Protein 7USB (pdb70)

Radius of gyration: 17.57 Å; Cα contacts (8 Å, |Δi|>4): 471; chains: 1; bounding box: 42×52×40 Å

Sequence (213 aa):
CSKFLNRTIGNHWNLIENFLLNYSIRLPPNSDVVLGDYFPTVQPWFNCIRNNSLYVTMENLKALYWDYATHRQRLHVVVKGKPYSITVTTTRNFDAAAIICICKGSPPTTTTGNLDCNWGSDCRLNHKFPICPSNSQNCGNMLYGLQWFTDEVVAYLHGAIYRISFENKWFGTVTLLWWFNPVYDVTYYRVNNKNGTTIVSNCTDQCASYVDN

Foldseek 3Di:
DEQPDWAWCPPVCVQQVLLVQLVCPPDDLADKDKDKDLGFHTGGKGDDDPPQQDWYKDFQFFKKKKFQPVVPAWKWKWFDWPQWIWIWIDGPQQLDWTWIWIFGADDDLTDDDGQDDDRHDPTQDIDIDHQAPNSDVVGRSHMWIWGDDQQWIWTQDPSDIDIGGDGIGTGRMMMIVMMMTTTNGMAMWIWGNNVVRIDIGHDDPPVCVVPPD

Organism: NCBI:txid11153

InterPro domains:
  IPR002551 Spike glycoprotein S1, coronavirus [PF01600] (250-668)
  IPR002552 Spike glycoprotein S2, coronavirus [PF01601] (832-1405)
  IPR042552 Spike glycoprotein, Alphacoronavirus [MF_04200] (1-1448)
  IPR043473 Spike glycoprotein S2 superfamily, coronavirus [SSF111474] (1062-1180)
  IPR043473 Spike glycoprotein S2 superfamily, coronavirus [SSF111474] (1266-1378)
  IPR043607 Coronavirus spike glycoprotein S1, C-terminal [PF19209] (683-739)
  IPR043614 Spike glycoprotein S2, coronavirus, C-terminal [PF19214] (1409-1448)
  IPR044873 Spike glycoprotein S2, coronavirus, heptad repeat 1 [PS51923] (1036-1155)
  IPR044874 Spike glycoprotein S2, coronavirus, heptad repeat 2 [PS51924] (1304-1401)

B-factor: mean 24.71, std 5.42, range [16.75, 41.66]

Secondary structure (DSSP, 8-state):
--S-SEE--GGGTHHHHHHHHHHGGGS-SS-EEEEEES---SS-EE------S---EE-S-SEEEEEE-------EEEEEEES-EEEEE--S-TT---EEEEEEE---SS-SS-S---SEEEEEEEEE--SSGGG----SSS-EEEEE-SSEEEEEETTEEEEEE---EEEEEEE--EEEEEE-S-EEEEEE-SSSS-EEEE--STTGGGT--

Structure (mmCIF, N/CA/C/O backbone):
data_7USB
#
_entry.id   7USB
#
_cell.length_a   1.00
_cell.length_b   1.00
_cell.length_c   1.00
_cell.angle_alpha   90.00
_cell.angle_beta   90.00
_cell.angle_gamma   90.00
#
_symmetry.space_group_name_H-M   'P 1'
#
loop_
_entity.id
_entity.type
_entity.pdbx_description
1 polymer 'Spike glycoprotein'
2 branched 2-acetamido-2-deoxy-beta-D-glucopyranose-(1-4)-2-acetamido-2-deoxy-beta-D-glucopyranose
3 non-polymer 2-acetamido-2-deoxy-beta-D-glucopyranose
#
loop_
_atom_site.group_PDB
_atom_site.id
_atom_site.type_symbol
_atom_site.label_atom_id
_atom_site.label_alt_id
_atom_site.label_comp_id
_atom_site.label_asym_id
_atom_site.label_entity_id
_atom_site.label_seq_id
_atom_site.pdbx_PDB_ins_code
_atom_site.Cartn_x
_atom_site.Cartn_y
_atom_site.Cartn_z
_atom_site.occupancy
_atom_site.B_iso_or_equiv
_atom_site.auth_seq_id
_atom_site.auth_comp_id
_atom_site.auth_asym_id
_atom_site.auth_atom_id
_atom_site.pdbx_PDB_model_num
ATOM 1 N N . CYS A 1 37 ? 289.400 184.931 209.067 1.00 31.40 21 CYS A N 1
ATOM 2 C CA . CYS A 1 37 ? 288.740 185.548 210.204 1.00 31.36 21 CYS A CA 1
ATOM 3 C C . CYS A 1 37 ? 287.592 186.460 209.756 1.00 30.81 21 CYS A C 1
ATOM 4 O O . CYS A 1 37 ? 287.391 186.677 208.562 1.00 30.34 21 CYS A O 1
ATOM 7 N N . SER A 1 38 ? 286.802 186.949 210.713 1.00 30.69 22 SER A N 1
ATOM 8 C CA . SER A 1 38 ? 285.692 187.840 210.374 1.00 30.32 22 SER A CA 1
ATOM 9 C C . SER A 1 38 ? 285.541 189.041 211.306 1.00 30.05 22 SER A C 1
ATOM 10 O O . SER A 1 38 ? 285.082 188.901 212.438 1.00 29.99 22 SER A O 1
ATOM 12 N N . LYS A 1 39 ? 285.895 190.225 210.811 1.00 29.84 23 LYS A N 1
ATOM 13 C CA . LYS A 1 39 ? 285.716 191.486 211.535 1.00 29.08 23 LYS A CA 1
ATOM 14 C C . LYS A 1 39 ? 286.237 191.495 212.979 1.00 29.03 23 LYS A C 1
ATOM 15 O O . LYS A 1 39 ? 285.562 191.973 213.890 1.00 28.91 23 LYS A O 1
ATOM 21 N N . PHE A 1 40 ? 287.440 190.987 213.175 1.00 29.66 24 PHE A N 1
ATOM 22 C CA . PHE A 1 40 ? 288.101 190.978 214.476 1.00 29.30 24 PHE A CA 1
ATOM 23 C C . PHE A 1 40 ? 288.730 192.330 214.815 1.00 30.21 24 PHE A C 1
ATOM 24 O O . PHE A 1 40 ? 289.174 193.059 213.922 1.00 28.32 24 PHE A O 1
ATOM 32 N N . LEU A 1 41 ? 288.711 192.659 2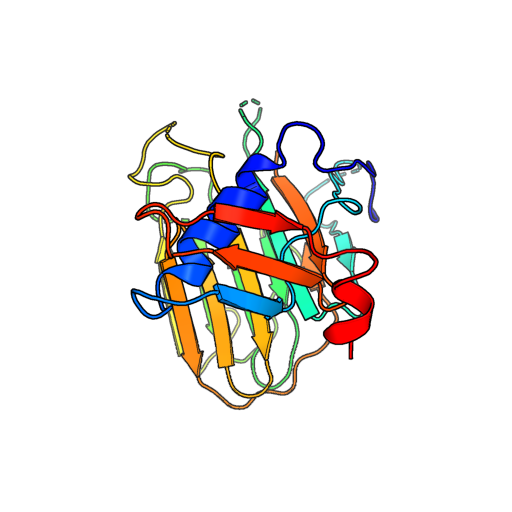16.111 1.00 28.88 25 LEU A N 1
ATOM 33 C CA . LEU A 1 41 ? 289.263 193.893 216.678 1.00 28.90 25 LEU A CA 1
ATOM 34 C C . LEU A 1 41 ? 288.466 195.112 216.243 1.00 27.80 25 LEU A C 1
ATOM 35 O O . LEU A 1 41 ? 288.825 195.783 215.281 1.00 27.19 25 LEU A O 1
ATOM 40 N N . ASN A 1 42 ? 287.360 195.351 216.963 1.00 27.35 26 ASN A N 1
ATOM 41 C CA . ASN A 1 42 ? 286.381 196.412 216.737 1.00 26.23 26 ASN A CA 1
ATOM 42 C C . ASN A 1 42 ? 286.713 197.633 217.606 1.00 26.27 26 ASN A C 1
ATOM 43 O O . ASN A 1 42 ? 286.593 197.581 218.832 1.00 26.18 26 ASN A O 1
ATOM 48 N N . ARG A 1 43 ? 287.178 198.726 216.970 1.00 25.64 27 ARG A N 1
ATOM 49 C CA . ARG A 1 43 ? 287.645 199.944 217.652 1.00 25.05 27 ARG A CA 1
ATOM 50 C C . ARG A 1 43 ? 287.116 201.182 216.936 1.00 24.38 27 ARG A C 1
ATOM 51 O O . ARG A 1 43 ? 286.805 201.125 215.752 1.00 24.14 27 ARG A O 1
ATOM 59 N N . THR A 1 44 ? 287.040 202.300 217.648 1.00 24.12 28 THR A N 1
ATOM 60 C CA . THR A 1 44 ? 286.694 203.584 217.049 1.00 23.43 28 THR A CA 1
ATOM 61 C C . THR A 1 44 ? 287.944 204.275 216.505 1.00 23.52 28 THR A C 1
ATOM 62 O O . THR A 1 44 ? 289.067 203.872 216.815 1.00 23.89 28 THR A O 1
ATOM 64 N N . ILE A 1 45 ? 287.758 205.339 215.724 1.00 22.94 29 ILE A N 1
ATOM 65 C CA . ILE A 1 45 ? 288.899 206.087 215.197 1.00 22.67 29 ILE A CA 1
ATOM 66 C C . ILE A 1 45 ? 289.663 206.793 216.321 1.00 22.64 29 ILE A C 1
ATOM 67 O O . ILE A 1 45 ? 290.884 206.934 216.265 1.00 22.91 29 ILE A O 1
ATOM 72 N N . GLY A 1 46 ? 288.940 207.230 217.342 1.00 22.65 30 GLY A N 1
ATOM 73 C CA . GLY A 1 46 ? 289.547 207.852 218.507 1.00 22.58 30 GLY A CA 1
ATOM 74 C C . GLY A 1 46 ? 290.349 209.107 218.183 1.00 22.32 30 GLY A C 1
ATOM 75 O O . GLY A 1 46 ? 289.875 210.030 217.520 1.00 22.36 30 GLY A O 1
ATOM 76 N N . ASN A 1 47 ? 291.599 209.112 218.630 1.00 22.39 31 ASN A N 1
ATOM 77 C CA . ASN A 1 47 ? 292.499 210.248 218.471 1.00 22.39 31 ASN A CA 1
ATOM 78 C C . ASN A 1 47 ? 293.019 210.390 217.049 1.00 22.64 31 ASN A C 1
ATOM 79 O O . ASN A 1 47 ? 293.745 211.333 216.740 1.00 22.58 31 ASN A O 1
ATOM 84 N N . HIS A 1 48 ? 292.627 209.475 216.171 1.00 22.57 32 HIS A N 1
ATOM 85 C CA . HIS A 1 48 ? 293.069 209.528 214.791 1.00 22.19 32 HIS A CA 1
ATOM 86 C C . HIS A 1 48 ? 292.017 210.187 213.909 1.00 22.33 32 HIS A C 1
ATOM 87 O O . HIS A 1 48 ? 292.131 210.191 212.686 1.00 22.11 32 HIS A O 1
ATOM 94 N N . TRP A 1 49 ? 291.005 210.796 214.531 1.00 21.85 33 TRP A N 1
ATOM 95 C CA . TRP A 1 49 ? 289.928 211.473 213.804 1.00 21.40 33 TRP A CA 1
ATOM 96 C C . TRP A 1 49 ? 290.440 212.482 212.782 1.00 22.16 33 TRP A C 1
ATOM 97 O O . TRP A 1 49 ? 289.769 212.759 211.789 1.00 19.96 33 TRP A O 1
ATOM 108 N N . ASN A 1 50 ? 291.635 213.014 212.997 1.00 21.25 34 ASN A N 1
ATOM 109 C CA . ASN A 1 50 ? 292.201 214.010 212.097 1.00 21.00 34 ASN A CA 1
ATOM 110 C C . ASN A 1 50 ? 292.339 213.464 210.675 1.00 21.28 34 ASN A C 1
ATOM 111 O O . ASN A 1 50 ? 292.436 214.231 209.722 1.00 21.15 34 ASN A O 1
ATOM 116 N N . LEU A 1 51 ? 292.369 212.140 210.529 1.00 21.48 35 LEU A N 1
ATOM 117 C CA . LEU A 1 51 ? 292.454 211.512 209.216 1.00 21.27 35 LEU A CA 1
ATOM 118 C C . LEU A 1 51 ? 291.171 211.769 208.436 1.00 21.11 35 LEU A C 1
ATOM 119 O O . LEU A 1 51 ? 291.189 211.929 207.212 1.00 21.19 35 LEU A O 1
ATOM 124 N N . ILE A 1 52 ? 290.052 211.794 209.155 1.00 20.93 36 ILE A N 1
ATOM 125 C CA . ILE A 1 52 ? 288.745 212.037 208.575 1.00 20.48 36 ILE A CA 1
ATOM 126 C C . ILE A 1 52 ? 288.641 213.511 208.242 1.00 20.31 36 ILE A C 1
ATOM 127 O O . ILE A 1 52 ? 288.089 213.887 207.206 1.00 20.13 36 ILE A O 1
ATOM 132 N N . GLU A 1 53 ? 289.156 214.350 209.137 1.00 20.58 37 GLU A N 1
ATOM 133 C CA . GLU A 1 53 ? 289.154 215.781 208.888 1.00 20.40 37 GLU A CA 1
ATOM 134 C C . GLU A 1 53 ? 289.931 216.087 207.615 1.00 20.33 37 GLU A C 1
ATOM 135 O O . GLU A 1 53 ? 289.440 216.805 206.747 1.00 19.92 37 GLU A O 1
ATOM 141 N N . ASN A 1 54 ? 291.117 215.493 207.469 1.00 20.28 38 ASN A N 1
ATOM 142 C CA . ASN A 1 54 ? 291.926 215.745 206.286 1.00 20.32 38 ASN A CA 1
ATOM 143 C C . ASN A 1 54 ? 291.201 215.290 205.030 1.00 20.31 38 ASN A C 1
ATOM 144 O O . ASN A 1 54 ? 291.254 215.965 204.000 1.00 20.24 38 ASN A O 1
ATOM 149 N N . PHE A 1 55 ? 290.476 214.178 205.121 1.00 20.01 39 PHE A N 1
ATOM 150 C CA . PHE A 1 55 ? 289.720 213.692 203.981 1.00 19.78 39 PHE A CA 1
ATOM 151 C C . PHE A 1 55 ? 288.737 214.764 203.526 1.00 19.91 39 PHE A C 1
ATOM 152 O O . PHE A 1 55 ? 288.666 215.088 202.338 1.00 19.81 39 PHE A O 1
ATOM 160 N N . LEU A 1 56 ? 287.999 215.333 204.484 1.00 19.37 40 LEU A N 1
ATOM 161 C CA . LEU A 1 56 ? 287.019 216.375 204.187 1.00 19.39 40 LEU A CA 1
ATOM 162 C C . LEU A 1 56 ? 287.688 217.644 203.653 1.00 19.61 40 LEU A C 1
ATOM 163 O O . LEU A 1 56 ? 287.155 218.301 202.753 1.00 19.34 40 LEU A O 1
ATOM 168 N N . LEU A 1 57 ? 288.867 217.979 204.171 1.00 19.68 41 LEU A N 1
ATOM 169 C CA . LEU A 1 57 ? 289.607 219.138 203.666 1.00 19.65 41 LEU A CA 1
ATOM 170 C C . LEU A 1 57 ? 289.940 219.019 202.178 1.00 19.89 41 LEU A C 1
ATOM 171 O O . LEU A 1 57 ? 289.846 220.017 201.460 1.00 19.78 41 LEU A O 1
ATOM 176 N N . ASN A 1 58 ? 290.303 217.809 201.700 1.00 19.83 42 ASN A N 1
ATOM 177 C CA . ASN A 1 58 ? 290.597 217.573 200.287 1.00 19.80 42 ASN A CA 1
ATOM 178 C C . ASN A 1 58 ? 289.307 217.509 199.457 1.00 19.51 42 ASN A C 1
ATOM 179 O O . ASN A 1 58 ? 289.222 218.107 198.378 1.00 19.74 42 ASN A O 1
ATOM 184 N N . TYR A 1 59 ? 288.275 216.829 199.981 1.00 19.41 43 TYR A N 1
ATOM 185 C CA . TYR A 1 59 ? 286.972 216.643 199.338 1.00 19.16 43 TYR A CA 1
ATOM 186 C C . TYR A 1 59 ? 286.296 217.982 199.010 1.00 19.16 43 TYR A C 1
ATOM 187 O O . TYR A 1 59 ? 285.733 218.167 197.931 1.00 19.05 43 TYR A O 1
ATOM 196 N N . SER A 1 60 ? 286.367 218.911 199.955 1.00 19.20 44 SER A N 1
ATOM 197 C CA . SER A 1 60 ? 285.733 220.222 199.865 1.00 18.86 44 SER A CA 1
ATOM 198 C C . SER A 1 60 ? 286.487 221.249 199.006 1.00 18.94 44 SER A C 1
ATOM 199 O O . SER A 1 60 ? 286.037 222.386 198.865 1.00 19.01 44 SER A O 1
ATOM 201 N N . ILE A 1 61 ? 287.631 220.882 198.427 1.00 19.18 45 ILE A N 1
ATOM 202 C CA . ILE A 1 61 ? 288.397 221.840 197.619 1.00 19.00 45 ILE A CA 1
ATOM 203 C C . ILE A 1 61 ? 287.580 222.406 196.463 1.00 18.99 45 ILE A C 1
ATOM 204 O O . ILE A 1 61 ? 287.776 223.552 196.064 1.00 19.11 45 ILE A O 1
ATOM 209 N N . ARG A 1 62 ? 286.679 221.602 195.918 1.00 19.01 46 ARG A N 1
ATOM 210 C CA . ARG A 1 62 ? 285.847 221.975 194.779 1.00 18.79 46 ARG A CA 1
ATOM 211 C C . ARG A 1 62 ? 284.819 223.085 195.067 1.00 18.72 46 ARG A C 1
ATOM 212 O O . ARG A 1 62 ? 284.200 223.603 194.137 1.00 18.71 46 ARG A O 1
ATOM 220 N N . LEU A 1 63 ? 284.588 223.410 196.336 1.00 18.73 47 LEU A N 1
ATOM 221 C CA . LEU A 1 63 ? 283.573 224.402 196.691 1.00 18.48 47 LEU A CA 1
ATOM 222 C C . LEU A 1 63 ? 283.965 225.839 196.304 1.00 18.47 47 LEU A C 1
ATOM 223 O O . LEU A 1 63 ? 285.150 226.152 196.225 1.00 18.62 47 LEU A O 1
ATOM 228 N N . PRO A 1 64 ? 282.978 226.728 196.073 1.00 18.46 48 PRO A N 1
ATOM 229 C CA . PRO A 1 64 ? 283.121 228.159 195.848 1.00 18.44 48 PRO A CA 1
ATOM 230 C C . PRO A 1 64 ? 283.849 228.839 197.014 1.00 18.52 48 PRO A C 1
ATOM 231 O O . PRO A 1 64 ? 283.789 228.352 198.145 1.00 18.66 48 PRO A O 1
ATOM 235 N N . PRO A 1 65 ? 284.507 229.983 196.758 1.00 18.43 49 PRO A N 1
ATOM 236 C CA . PRO A 1 65 ? 285.273 230.788 197.697 1.00 18.66 49 PRO A CA 1
ATOM 237 C C . PRO A 1 65 ? 284.430 231.409 198.803 1.00 18.88 49 PRO A C 1
ATOM 238 O O . PRO A 1 65 ? 284.957 231.796 199.842 1.00 18.81 49 PRO A O 1
ATOM 242 N N . ASN A 1 66 ? 283.128 231.513 198.580 1.00 18.80 50 ASN A N 1
ATOM 243 C CA . ASN A 1 66 ? 282.250 232.113 199.567 1.00 18.62 50 ASN A CA 1
ATOM 244 C C . ASN A 1 66 ? 281.009 231.266 199.765 1.00 18.79 50 ASN A C 1
ATOM 245 O O . ASN A 1 66 ? 279.953 231.560 199.204 1.00 18.75 50 ASN A O 1
ATOM 250 N N . SER A 1 67 ? 281.135 230.202 200.547 1.00 18.71 51 SER A N 1
ATOM 251 C CA . SER A 1 67 ? 280.009 229.308 200.754 1.00 18.56 51 SER A CA 1
ATOM 252 C C . SER A 1 67 ? 280.033 228.623 202.110 1.00 18.49 51 SER A C 1
ATOM 253 O O . SER A 1 67 ? 281.097 228.397 202.695 1.00 18.70 51 SER A O 1
ATOM 255 N N . ASP A 1 68 ? 278.837 228.259 202.564 1.00 18.42 52 ASP A N 1
ATOM 256 C CA . ASP A 1 68 ? 278.597 227.478 203.769 1.00 17.93 52 ASP A CA 1
ATOM 257 C C . ASP A 1 68 ? 277.652 226.358 203.400 1.00 18.03 52 ASP A C 1
ATOM 258 O O . ASP A 1 68 ? 276.480 226.597 203.104 1.00 17.90 52 ASP A O 1
ATOM 260 N N . VAL A 1 69 ? 278.171 225.148 203.351 1.00 17.81 53 VAL A N 1
ATOM 261 C CA . VAL A 1 69 ? 277.388 224.035 202.840 1.00 17.40 53 VAL A CA 1
ATOM 262 C C . VAL A 1 69 ? 277.403 222.834 203.756 1.00 17.52 53 VAL A C 1
ATOM 263 O O . VAL A 1 69 ? 278.294 222.685 204.589 1.00 17.65 53 VAL A O 1
ATOM 267 N N . VAL A 1 70 ? 276.453 221.937 203.558 1.00 17.14 54 VAL A N 1
ATOM 268 C CA . VAL A 1 70 ? 276.505 220.663 204.245 1.00 16.85 54 VAL A CA 1
ATOM 269 C C . VAL A 1 70 ? 276.687 219.576 203.209 1.00 16.94 54 VAL A C 1
ATOM 270 O O . VAL A 1 70 ? 275.892 219.454 202.277 1.00 16.85 54 VAL A O 1
ATOM 274 N N . LEU A 1 71 ? 277.758 218.818 203.352 1.00 16.89 55 LEU A N 1
ATOM 275 C CA . LEU A 1 71 ? 278.093 217.796 202.386 1.00 16.75 55 LEU A CA 1
ATOM 276 C C . LEU A 1 71 ? 277.663 216.441 202.898 1.00 16.94 55 LEU A C 1
ATOM 277 O O . LEU A 1 71 ? 277.920 216.096 204.050 1.00 17.15 55 LEU A O 1
ATOM 282 N N . GLY A 1 72 ? 277.020 215.664 202.038 1.00 16.83 56 GLY A N 1
ATOM 283 C CA . GLY A 1 72 ? 276.572 214.333 202.411 1.00 16.99 56 GLY A CA 1
ATOM 284 C C . GLY A 1 72 ? 277.059 213.309 201.406 1.00 17.14 56 GLY A C 1
ATOM 285 O O . GLY A 1 72 ? 276.803 213.433 200.208 1.00 17.17 56 GLY A O 1
ATOM 286 N N . ASP A 1 73 ? 277.783 212.319 201.903 1.00 17.48 57 ASP A N 1
ATOM 287 C CA . ASP A 1 73 ? 278.344 211.254 201.075 1.00 17.25 57 ASP A CA 1
ATOM 288 C C . ASP A 1 73 ? 278.652 210.039 201.927 1.00 18.35 57 ASP A C 1
ATOM 289 O O . ASP A 1 73 ? 278.499 210.071 203.153 1.00 17.08 57 ASP A O 1
ATOM 294 N N . TYR A 1 74 ? 279.148 208.988 201.295 1.00 17.66 58 TYR A N 1
ATOM 295 C CA . TYR A 1 74 ? 279.576 207.800 202.016 1.00 18.04 58 TYR A CA 1
ATOM 296 C C . TYR A 1 74 ? 280.992 208.024 202.533 1.00 18.39 58 TYR A C 1
ATOM 297 O O . TYR A 1 74 ? 281.941 207.361 202.127 1.00 18.84 58 TYR A O 1
ATOM 306 N N . PHE A 1 75 ? 281.101 208.975 203.448 1.00 18.13 59 PHE A N 1
ATOM 307 C CA . PHE A 1 75 ? 282.351 209.415 204.036 1.00 18.35 59 PHE A CA 1
ATOM 308 C C . PHE A 1 75 ? 282.833 208.382 205.028 1.00 18.78 59 PHE A C 1
ATOM 309 O O . PHE A 1 75 ? 282.008 207.698 205.633 1.00 19.08 59 PHE A O 1
ATOM 317 N N . PRO A 1 76 ? 284.141 208.285 205.275 1.00 19.09 60 PRO A N 1
ATOM 318 C CA . PRO A 1 76 ? 284.710 207.417 206.269 1.00 19.42 60 PRO A CA 1
ATOM 319 C C . PRO A 1 76 ? 284.104 207.835 207.586 1.00 19.86 60 PRO A C 1
ATOM 320 O O . PRO A 1 76 ? 283.881 209.024 207.813 1.00 19.93 60 PRO A O 1
ATOM 324 N N . THR A 1 77 ? 283.795 206.868 208.428 1.00 20.27 61 THR A N 1
ATOM 325 C CA . THR A 1 77 ? 283.132 207.165 209.685 1.00 20.49 61 THR A CA 1
ATOM 326 C C . THR A 1 77 ? 284.029 206.878 210.873 1.00 21.28 61 THR A C 1
ATOM 327 O O . THR A 1 77 ? 285.218 206.601 210.711 1.00 21.46 61 THR A O 1
ATOM 329 N N . VAL A 1 78 ? 283.473 207.002 212.068 1.00 21.63 62 VAL A N 1
ATOM 330 C CA . VAL A 1 78 ? 284.283 206.920 213.266 1.00 21.86 62 VAL A CA 1
ATOM 331 C C . VAL A 1 78 ? 284.111 205.666 214.115 1.00 22.49 62 VAL A C 1
ATOM 332 O O . VAL A 1 78 ? 284.967 205.385 214.952 1.00 22.85 62 VAL A O 1
ATOM 336 N N . GLN A 1 79 ? 283.020 204.920 213.946 1.00 22.49 63 GLN A N 1
ATOM 337 C CA . GLN A 1 79 ? 282.840 203.756 214.818 1.00 23.19 63 GLN A CA 1
ATOM 338 C C . GLN A 1 79 ? 283.460 202.422 214.352 1.00 23.62 63 GLN A C 1
ATOM 339 O O . GLN A 1 79 ? 284.321 201.905 215.052 1.00 23.79 63 GLN A O 1
ATOM 345 N N . PRO A 1 80 ? 283.063 201.833 213.208 1.00 23.29 64 PRO A N 1
ATOM 346 C CA . PRO A 1 80 ? 283.397 200.482 212.780 1.00 23.51 64 PRO A CA 1
ATOM 347 C C . PRO A 1 80 ? 284.791 200.323 212.174 1.00 23.59 64 PRO A C 1
ATOM 348 O O . PRO A 1 80 ? 284.905 200.021 210.991 1.00 23.43 64 PRO A O 1
ATOM 352 N N . TRP A 1 81 ? 285.845 200.547 212.950 1.00 23.87 65 TRP A N 1
ATOM 353 C CA . TRP A 1 81 ? 287.186 200.297 212.422 1.00 23.46 65 TRP A CA 1
ATOM 354 C C . TRP A 1 81 ? 287.644 198.902 212.834 1.00 27.33 65 TRP A C 1
ATOM 355 O O . TRP A 1 81 ? 287.453 198.491 213.978 1.00 24.48 65 TRP A O 1
ATOM 366 N N . PHE A 1 82 ? 288.226 198.165 211.894 1.00 24.81 66 PHE A N 1
ATOM 367 C CA . PHE A 1 82 ? 288.630 196.794 212.172 1.00 25.68 66 PHE A CA 1
ATOM 368 C C . PHE A 1 82 ? 290.075 196.474 211.850 1.00 26.56 66 PHE A C 1
ATOM 369 O O . PHE A 1 82 ? 290.663 197.018 210.913 1.00 26.02 66 PHE A O 1
ATOM 377 N N . ASN A 1 83 ? 290.621 195.523 212.598 1.00 27.13 67 ASN A N 1
ATOM 378 C CA . ASN A 1 83 ? 291.956 194.996 212.332 1.00 27.83 67 ASN A CA 1
ATOM 379 C C . ASN A 1 83 ? 291.945 193.473 212.483 1.00 29.32 67 ASN A C 1
ATOM 380 O O . ASN A 1 83 ? 292.279 192.948 213.544 1.00 29.87 67 ASN A O 1
ATOM 385 N N . CYS A 1 84 ? 291.537 192.764 211.418 1.00 29.56 68 CYS A N 1
ATOM 386 C CA . CYS A 1 84 ? 291.294 191.325 211.478 1.00 30.36 68 CYS A CA 1
ATOM 387 C C . CYS A 1 84 ? 292.599 190.590 211.154 1.00 30.92 68 CYS A C 1
ATOM 388 O O . CYS A 1 84 ? 293.004 190.479 209.993 1.00 31.01 68 CYS A O 1
ATOM 391 N N . ILE A 1 85 ? 293.276 190.135 212.209 1.00 31.15 69 ILE A N 1
ATOM 392 C CA . ILE A 1 85 ? 294.606 189.547 212.113 1.00 31.72 69 ILE A CA 1
ATOM 393 C C . ILE A 1 85 ? 294.678 188.159 212.751 1.00 32.38 69 ILE A C 1
ATOM 394 O O . ILE A 1 85 ? 295.755 187.679 213.103 1.00 32.91 69 ILE A O 1
ATOM 396 N N . ARG A 1 86 ? 293.536 187.508 212.905 1.00 32.57 70 ARG A N 1
ATOM 397 C CA . ARG A 1 86 ? 293.535 186.157 213.459 1.00 33.39 70 ARG A CA 1
ATOM 398 C C . ARG A 1 86 ? 294.013 185.152 212.405 1.00 33.90 70 ARG A C 1
ATOM 399 O O . ARG A 1 86 ? 293.810 185.363 211.207 1.00 33.79 70 ARG A O 1
ATOM 401 N N . ASN A 1 89 ? 299.787 180.901 206.563 1.00 36.46 73 ASN A N 1
ATOM 402 C CA . ASN A 1 89 ? 298.765 180.398 205.655 1.00 36.27 73 ASN A CA 1
ATOM 403 C C . ASN A 1 89 ? 298.207 181.581 204.838 1.00 36.13 73 ASN A C 1
ATOM 404 O O . ASN A 1 89 ? 297.738 182.569 205.412 1.00 35.86 73 ASN A O 1
ATOM 406 N N . ASN A 1 90 ? 298.289 181.486 203.494 1.00 35.69 74 ASN A N 1
ATOM 407 C CA . ASN A 1 90 ? 297.842 182.536 202.565 1.00 35.56 74 ASN A CA 1
ATOM 408 C C . ASN A 1 90 ? 296.614 182.111 201.768 1.00 35.11 74 ASN A C 1
ATOM 409 O O . ASN A 1 90 ? 296.358 182.643 200.690 1.00 34.95 74 ASN A O 1
ATOM 411 N N . SER A 1 91 ? 295.855 181.154 202.301 1.00 35.24 75 SER A N 1
ATOM 412 C CA . SER A 1 91 ? 294.635 180.678 201.646 1.00 35.02 75 SER A CA 1
ATOM 413 C C . SER A 1 91 ? 293.370 181.162 202.358 1.00 34.69 75 SER A C 1
ATOM 414 O O . SER A 1 91 ? 292.259 180.746 202.029 1.00 34.49 75 SER A O 1
ATOM 416 N N . LEU A 1 92 ? 293.545 182.026 203.351 1.00 34.45 76 LEU A N 1
ATOM 417 C CA . LEU A 1 92 ? 292.430 182.557 204.126 1.00 33.62 76 LEU A CA 1
ATOM 418 C C . LEU A 1 92 ? 292.192 184.017 203.786 1.00 32.96 76 LEU A C 1
ATOM 419 O O . LEU A 1 92 ? 293.119 184.731 203.408 1.00 33.27 76 LEU A O 1
ATOM 424 N N . TYR A 1 93 ? 290.949 184.460 203.937 1.00 32.14 77 TYR A N 1
ATOM 425 C CA . TYR A 1 93 ? 290.589 185.847 203.672 1.00 30.88 77 TYR A CA 1
ATOM 426 C C . TYR A 1 93 ? 289.357 186.285 204.450 1.00 30.29 77 TYR A C 1
ATOM 427 O O . TYR A 1 93 ? 288.581 185.456 204.927 1.00 30.28 77 TYR A O 1
ATOM 436 N N . VAL A 1 94 ? 289.186 187.599 204.558 1.00 29.22 78 VAL A N 1
ATOM 437 C CA . VAL A 1 94 ? 288.058 188.207 205.258 1.00 28.48 78 VAL A CA 1
ATOM 438 C C . VAL A 1 94 ? 287.003 188.679 204.274 1.00 28.07 78 VAL A C 1
ATOM 439 O O . VAL A 1 94 ? 287.333 189.253 203.239 1.00 27.35 78 VAL A O 1
ATOM 443 N N . THR A 1 95 ? 285.733 188.447 204.578 1.00 27.25 79 THR A N 1
ATOM 444 C CA . THR A 1 95 ? 284.684 188.929 203.691 1.00 25.99 79 THR A CA 1
ATOM 445 C C . THR A 1 95 ? 283.736 189.893 204.388 1.00 25.75 79 THR A C 1
ATOM 446 O O . THR A 1 95 ? 283.516 189.821 205.600 1.00 25.86 79 THR A O 1
ATOM 450 N N . MET A 1 96 ? 283.149 190.774 203.590 1.00 25.03 80 MET A N 1
ATOM 451 C CA . MET A 1 96 ? 282.174 191.759 204.031 1.00 24.17 80 MET A CA 1
ATOM 452 C C . MET A 1 96 ? 281.025 191.798 203.034 1.00 23.65 80 MET A C 1
ATOM 453 O O . MET A 1 96 ? 281.198 191.425 201.873 1.00 23.69 80 MET A O 1
ATOM 458 N N . GLU A 1 97 ? 279.851 192.233 203.474 1.00 23.32 81 GLU A N 1
ATOM 459 C CA . GLU A 1 97 ? 278.690 192.241 202.594 1.00 22.74 81 GLU A CA 1
ATOM 460 C C . GLU A 1 97 ? 277.827 193.487 202.768 1.00 22.21 81 GLU A C 1
ATOM 461 O O . GLU A 1 97 ? 277.778 194.078 203.846 1.00 22.08 81 GLU A O 1
ATOM 463 N N . ASN A 1 98 ? 277.142 193.862 201.689 1.00 22.26 82 ASN A N 1
ATOM 464 C CA . ASN A 1 98 ? 276.209 194.986 201.632 1.00 21.81 82 ASN A CA 1
ATOM 465 C C . ASN A 1 98 ? 276.791 196.354 201.982 1.00 21.60 82 ASN A C 1
ATOM 466 O O . ASN A 1 98 ? 276.131 197.148 202.648 1.00 21.26 82 ASN A O 1
ATOM 471 N N . LEU A 1 99 ? 277.989 196.662 201.488 1.00 21.44 83 LEU A N 1
ATOM 472 C CA . LEU A 1 99 ? 278.574 197.984 201.727 1.00 20.71 83 LEU A CA 1
ATOM 473 C C . LEU A 1 99 ? 278.725 198.765 200.420 1.00 20.41 83 LEU A C 1
ATOM 474 O O . LEU A 1 99 ? 278.744 198.179 199.333 1.00 20.70 83 LEU A O 1
ATOM 479 N N . LYS A 1 100 ? 278.754 200.098 200.533 1.00 20.03 84 LYS A N 1
ATOM 480 C CA . LYS A 1 100 ? 278.781 200.980 199.363 1.00 19.91 84 LYS A CA 1
ATOM 481 C C . LYS A 1 100 ? 280.113 201.690 199.149 1.00 20.08 84 LYS A C 1
ATOM 482 O O . LYS A 1 100 ? 280.419 202.135 198.037 1.00 20.21 84 LYS A O 1
ATOM 488 N N . ALA A 1 101 ? 280.896 201.795 200.208 1.00 19.87 85 ALA A N 1
ATOM 489 C CA . ALA A 1 101 ? 282.210 202.404 200.116 1.00 19.64 85 ALA A CA 1
ATOM 490 C C . ALA A 1 101 ? 283.128 201.747 201.125 1.00 19.94 85 ALA A C 1
ATOM 491 O O . ALA A 1 101 ? 282.670 201.223 202.142 1.00 20.11 85 ALA A O 1
ATOM 493 N N . LEU A 1 102 ? 284.419 201.756 200.834 1.00 20.21 86 LEU A N 1
ATOM 494 C CA . LEU A 1 102 ? 285.387 201.151 201.731 1.00 20.43 86 LEU A CA 1
ATOM 495 C C . LEU A 1 102 ? 286.601 202.036 201.919 1.00 21.01 86 LEU A C 1
ATOM 496 O O . LEU A 1 102 ? 287.251 202.429 200.948 1.00 20.87 86 LEU A O 1
ATOM 501 N N . TYR A 1 103 ? 286.941 202.310 203.167 1.00 21.04 87 TYR A N 1
ATOM 502 C CA . TYR A 1 103 ? 288.121 203.107 203.465 1.00 21.56 87 TYR A CA 1
ATOM 503 C C . TYR A 1 103 ? 289.094 202.339 204.328 1.00 22.09 87 TYR A C 1
ATOM 504 O O . TYR A 1 103 ? 288.701 201.453 205.087 1.00 22.49 87 TYR A O 1
ATOM 513 N N . TRP A 1 104 ? 290.368 202.677 204.215 1.00 22.87 88 TRP A N 1
ATOM 514 C CA . TRP A 1 104 ? 291.376 202.039 205.037 1.00 23.39 88 TRP A CA 1
ATOM 515 C C . TRP A 1 104 ? 292.549 202.944 205.366 1.00 24.02 88 TRP A C 1
ATOM 516 O O . TRP A 1 104 ? 292.757 203.991 204.748 1.00 24.10 88 TRP A O 1
ATOM 527 N N . ASP A 1 105 ? 293.312 202.523 206.366 1.00 24.85 89 ASP A N 1
ATOM 528 C CA . ASP A 1 105 ? 294.457 203.267 206.858 1.00 25.38 89 ASP A CA 1
ATOM 529 C C . ASP A 1 105 ? 295.655 202.373 207.124 1.00 26.78 89 ASP A C 1
ATOM 530 O O . ASP A 1 105 ? 295.533 201.158 207.290 1.00 26.46 89 ASP A O 1
ATOM 535 N N . TYR A 1 106 ? 296.820 202.994 207.149 1.00 27.53 90 TYR A N 1
ATOM 536 C CA . TYR A 1 106 ? 298.083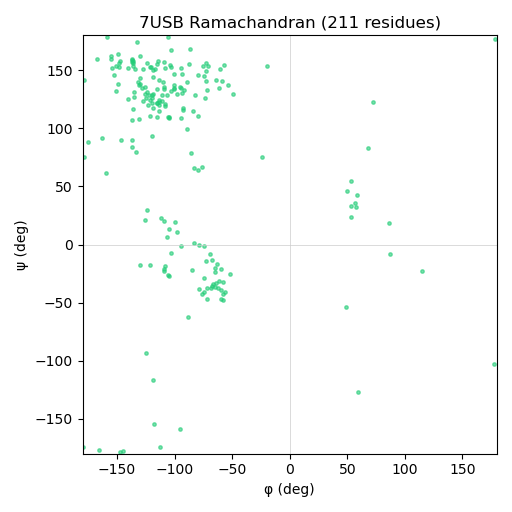 202.320 207.382 1.00 28.32 90 TYR A CA 1
ATOM 537 C C . TYR A 1 106 ? 298.636 202.664 208.757 1.00 28.63 90 TYR A C 1
ATOM 538 O O . TYR A 1 106 ? 298.896 203.828 209.057 1.00 28.97 90 TYR A O 1
ATOM 547 N N . ALA A 1 107 ? 298.803 201.654 209.602 1.00 28.96 91 ALA A N 1
ATOM 548 C CA . ALA A 1 107 ? 299.253 201.886 210.966 1.00 29.33 91 ALA A CA 1
ATOM 549 C C . ALA A 1 107 ? 300.663 202.474 211.001 1.00 29.94 91 ALA A C 1
ATOM 550 O O . ALA A 1 107 ? 301.538 202.042 210.245 1.00 30.40 91 ALA A O 1
ATOM 552 N N . THR A 1 108 ? 300.890 203.408 211.940 1.00 30.25 92 THR A N 1
ATOM 553 C CA . THR A 1 108 ? 302.179 204.054 212.181 1.00 30.35 92 THR A CA 1
ATOM 554 C C . THR A 1 108 ? 302.163 204.716 213.561 1.00 30.32 92 THR A C 1
ATOM 555 O O . THR A 1 108 ? 301.128 204.749 214.231 1.00 30.30 92 THR A O 1
ATOM 557 N N . HIS A 1 115 ? 305.803 194.045 211.732 1.00 41.63 99 HIS A N 1
ATOM 558 C CA . HIS A 1 115 ? 306.247 193.648 210.403 1.00 40.90 99 HIS A CA 1
ATOM 559 C C . HIS A 1 115 ? 305.212 194.064 209.346 1.00 40.09 99 HIS A C 1
ATOM 560 O O . HIS A 1 115 ? 304.020 193.771 209.484 1.00 39.31 99 HIS A O 1
ATOM 562 N N . ARG A 1 116 ? 305.689 194.744 208.293 1.00 39.23 100 ARG A N 1
ATOM 563 C CA . ARG A 1 116 ? 304.888 195.240 207.169 1.00 38.25 100 ARG A CA 1
ATOM 564 C C . ARG A 1 116 ? 304.866 194.218 206.035 1.00 38.22 100 ARG A C 1
ATOM 565 O O . ARG A 1 116 ? 305.921 193.882 205.490 1.00 38.22 100 ARG A O 1
ATOM 567 N N . GLN A 1 117 ? 303.680 193.699 205.700 1.00 37.82 101 GLN A N 1
ATOM 568 C CA . GLN A 1 117 ? 303.590 192.656 204.682 1.00 37.34 101 GLN A CA 1
ATOM 569 C C . GLN A 1 117 ? 302.739 193.111 203.480 1.00 36.65 101 GLN A C 1
ATOM 570 O O . GLN A 1 117 ? 303.119 194.061 202.797 1.00 36.21 101 GLN A O 1
ATOM 576 N N . ARG A 1 118 ? 301.600 192.457 203.208 1.00 35.83 102 ARG A N 1
ATOM 577 C CA . ARG A 1 118 ? 300.799 192.813 202.030 1.00 34.85 102 ARG A CA 1
ATOM 578 C C . ARG A 1 118 ? 299.296 192.891 202.292 1.00 33.37 102 ARG A C 1
ATOM 579 O O . ARG A 1 118 ? 298.764 192.200 203.161 1.00 33.51 102 ARG A O 1
ATOM 581 N N . LEU A 1 119 ? 298.621 193.703 201.480 1.00 32.30 103 LEU A N 1
ATOM 582 C CA . LEU A 1 119 ? 297.170 193.840 201.456 1.00 31.15 103 LEU A CA 1
ATOM 583 C C . LEU A 1 119 ? 296.573 193.456 200.093 1.00 30.58 103 LEU A C 1
ATOM 584 O O . LEU A 1 119 ? 297.165 193.718 199.043 1.00 30.79 103 LEU A O 1
ATOM 589 N N . HIS A 1 120 ? 295.391 192.836 200.120 1.00 29.66 104 HIS A N 1
ATOM 590 C CA . HIS A 1 120 ? 294.643 192.477 198.912 1.00 29.19 104 HIS A CA 1
ATOM 591 C C . HIS A 1 120 ? 293.156 192.813 199.062 1.00 28.33 104 HIS A C 1
ATOM 592 O O . HIS A 1 120 ? 292.486 192.267 199.938 1.00 28.26 104 HIS A O 1
ATOM 599 N N . VAL A 1 121 ? 292.652 193.727 198.226 1.00 27.71 105 VAL A N 1
ATOM 600 C CA . VAL A 1 121 ? 291.255 194.178 198.300 1.00 26.56 105 VAL A CA 1
ATOM 601 C C . VAL A 1 121 ? 290.484 193.946 197.002 1.00 26.42 105 VAL A C 1
ATOM 602 O O . VAL A 1 121 ? 290.873 194.438 195.944 1.00 26.60 105 VAL A O 1
ATOM 606 N N . VAL A 1 122 ? 289.364 193.236 197.085 1.00 25.63 106 VAL A N 1
ATOM 607 C CA . VAL A 1 122 ? 288.529 192.996 195.911 1.00 24.99 106 VAL A CA 1
ATOM 608 C C . VAL A 1 122 ? 287.080 193.441 196.089 1.00 24.93 106 VAL A C 1
ATOM 609 O O . VAL A 1 122 ? 286.384 192.992 197.001 1.00 24.87 106 VAL A O 1
ATOM 613 N N . VAL A 1 123 ? 286.604 194.275 195.173 1.00 24.16 107 VAL A N 1
ATOM 614 C CA . VAL A 1 123 ? 285.207 194.695 195.169 1.00 23.47 107 VAL A CA 1
ATOM 615 C C . VAL A 1 123 ? 284.528 194.014 193.994 1.00 23.55 107 VAL A C 1
ATOM 616 O O . VAL A 1 123 ? 284.951 194.181 192.848 1.00 23.71 107 VAL A O 1
ATOM 620 N N . LYS A 1 124 ? 283.501 193.223 194.268 1.00 23.27 108 LYS A N 1
ATOM 621 C CA . LYS A 1 124 ? 282.868 192.445 193.210 1.00 22.99 108 LYS A CA 1
ATOM 622 C C . LYS A 1 124 ? 281.769 193.205 192.483 1.00 23.02 108 LYS A C 1
ATOM 623 O O . LYS A 1 124 ? 281.169 194.134 193.028 1.00 22.93 108 LYS A O 1
ATOM 629 N N . GLY A 1 125 ? 281.507 192.795 191.248 1.00 22.92 109 GLY A N 1
ATOM 630 C CA . GLY A 1 125 ? 280.469 193.395 190.418 1.00 22.97 109 GLY A CA 1
ATOM 631 C C . GLY A 1 125 ? 280.402 192.699 189.066 1.00 23.20 109 GLY A C 1
ATOM 632 O O . GLY A 1 125 ? 281.067 191.685 188.846 1.00 23.40 109 GLY A O 1
ATOM 633 N N . LYS A 1 126 ? 279.575 193.226 188.172 1.00 22.93 110 LYS A N 1
ATOM 634 C CA . LYS A 1 126 ? 279.418 192.646 186.849 1.00 23.21 110 LYS A CA 1
ATOM 635 C C . LYS A 1 126 ? 279.043 193.708 185.806 1.00 23.29 110 LYS A C 1
ATOM 636 O O . LYS A 1 126 ? 278.122 194.498 186.021 1.00 23.29 110 LYS A O 1
ATOM 642 N N . PRO A 1 127 ? 279.727 193.725 184.656 1.00 23.37 111 PRO A N 1
ATOM 643 C CA . PRO A 1 127 ? 280.870 192.932 184.219 1.00 23.65 111 PRO A CA 1
ATOM 644 C C . PRO A 1 127 ? 282.223 193.268 184.866 1.00 23.73 111 PRO A C 1
ATOM 645 O O . PRO A 1 127 ? 283.158 192.484 184.735 1.00 24.42 111 PRO A O 1
ATOM 649 N N . TYR A 1 128 ? 282.342 194.414 185.539 1.00 23.67 112 TYR A N 1
ATOM 650 C CA . TYR A 1 128 ? 283.639 194.828 186.082 1.00 23.81 112 TYR A CA 1
ATOM 651 C C . 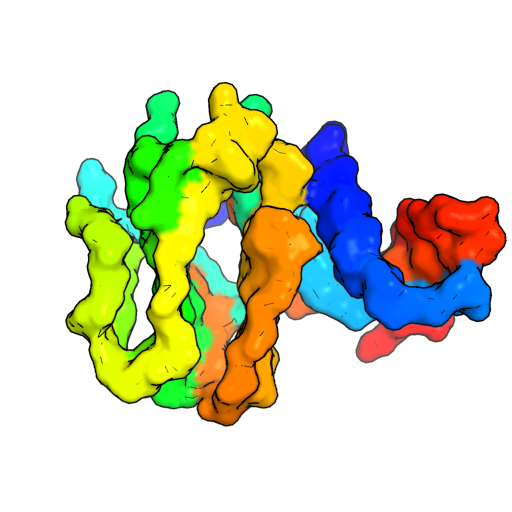TYR A 1 128 ? 283.808 194.563 187.570 1.00 23.61 112 TYR A C 1
ATOM 652 O O . TYR A 1 128 ? 282.881 194.743 188.365 1.00 23.55 112 TYR A O 1
ATOM 661 N N . SER A 1 129 ? 285.048 194.251 187.945 1.00 24.03 113 SER A N 1
ATOM 662 C CA . SER A 1 129 ? 285.468 194.143 189.343 1.00 23.82 113 SER A CA 1
ATOM 663 C C . SER A 1 129 ? 286.659 195.070 189.611 1.00 24.27 113 SER A C 1
ATOM 664 O O . SER A 1 129 ? 287.398 195.421 188.687 1.00 24.84 113 SER A O 1
ATOM 666 N N . ILE A 1 130 ? 286.852 195.461 190.876 1.00 23.95 114 ILE A N 1
ATOM 667 C CA . ILE A 1 130 ? 287.980 196.326 191.249 1.00 24.13 114 ILE A CA 1
ATOM 668 C C . ILE A 1 130 ? 288.953 195.569 192.142 1.00 24.97 114 ILE A C 1
ATOM 669 O O . ILE A 1 130 ? 288.565 195.071 193.198 1.00 25.12 114 ILE A O 1
ATOM 674 N N . THR A 1 131 ? 290.220 195.506 191.757 1.00 25.41 115 THR A N 1
ATOM 675 C CA . THR A 1 131 ? 291.213 194.842 192.602 1.00 25.87 115 THR A CA 1
ATOM 676 C C . THR A 1 131 ? 292.388 195.750 192.943 1.00 26.87 115 THR A C 1
ATOM 677 O O . THR A 1 131 ? 292.991 196.364 192.061 1.00 27.12 115 THR A O 1
ATOM 681 N N . VAL A 1 132 ? 292.727 195.809 194.231 1.00 26.96 116 VAL A N 1
ATOM 682 C CA . VAL A 1 132 ? 293.884 196.567 194.694 1.00 27.71 116 VAL A CA 1
ATOM 683 C C . VAL A 1 132 ? 294.877 195.635 195.385 1.00 28.49 116 VAL A C 1
ATOM 684 O O . VAL A 1 132 ? 294.543 194.971 196.368 1.00 28.69 116 VAL A O 1
ATOM 688 N N . THR A 1 133 ? 296.100 195.595 194.874 1.00 29.32 117 THR A N 1
ATOM 689 C CA . THR A 1 133 ? 297.137 194.736 195.439 1.00 30.18 117 THR A CA 1
ATOM 690 C C . THR A 1 133 ? 298.343 195.559 195.856 1.00 30.93 117 THR A C 1
ATOM 691 O O . THR A 1 133 ? 298.870 196.340 195.061 1.00 31.18 117 THR A O 1
ATOM 693 N N . THR A 1 134 ? 298.805 195.381 197.092 1.00 31.68 118 THR A N 1
ATOM 694 C CA . THR A 1 134 ? 299.973 196.131 197.538 1.00 32.42 118 THR A CA 1
ATOM 695 C C . THR A 1 134 ? 301.204 195.238 197.530 1.00 33.32 118 THR A C 1
ATOM 696 O O . THR A 1 134 ? 301.101 194.017 197.407 1.00 33.28 118 THR A O 1
ATOM 698 N N . THR A 1 135 ? 302.367 195.856 197.665 1.00 33.72 119 THR A N 1
ATOM 699 C CA . THR A 1 135 ? 303.653 195.168 197.677 1.00 34.53 119 THR A CA 1
ATOM 700 C C . THR A 1 135 ? 304.515 195.756 198.791 1.00 35.44 119 THR A C 1
ATOM 701 O O . THR A 1 135 ? 304.269 196.869 199.237 1.00 35.02 119 THR A O 1
ATOM 703 N N . ARG A 1 136 ? 305.507 195.010 199.258 1.00 35.65 120 ARG A N 1
ATOM 704 C CA . ARG A 1 136 ? 306.327 195.433 200.397 1.00 36.19 120 ARG A CA 1
ATOM 705 C C . ARG A 1 136 ? 307.236 196.633 200.087 1.00 36.07 120 ARG A C 1
ATOM 706 O O . ARG A 1 136 ? 307.884 197.186 200.981 1.00 36.22 120 ARG A O 1
ATOM 714 N N . ASN A 1 137 ? 307.311 197.030 198.824 1.00 35.86 121 ASN A N 1
ATOM 715 C CA . ASN A 1 137 ? 308.127 198.166 198.422 1.00 35.95 121 ASN A CA 1
ATOM 716 C C . ASN A 1 137 ? 307.331 199.461 198.587 1.00 33.97 121 ASN A C 1
ATOM 717 O O . ASN A 1 137 ? 306.789 200.011 197.632 1.00 36.65 121 ASN A O 1
ATOM 719 N N . PHE A 1 138 ? 307.248 199.930 199.827 1.00 36.38 122 PHE A N 1
ATOM 720 C CA . PHE A 1 138 ? 306.398 201.070 200.190 1.00 36.06 122 PHE A CA 1
ATOM 721 C C . PHE A 1 138 ? 306.836 202.381 199.550 1.00 36.82 122 PHE A C 1
ATOM 722 O O . PHE A 1 138 ? 306.033 203.305 199.383 1.00 33.66 122 PHE A O 1
ATOM 724 N N . ASP A 1 139 ? 308.108 202.462 199.186 1.00 35.85 123 ASP A N 1
ATOM 725 C CA . ASP A 1 139 ? 308.681 203.653 198.586 1.00 36.27 123 ASP A CA 1
ATOM 726 C C . ASP A 1 139 ? 308.801 203.566 197.063 1.00 35.69 123 ASP A C 1
ATOM 727 O O . ASP A 1 139 ? 309.555 204.326 196.454 1.00 36.22 123 ASP A O 1
ATOM 729 N N . ALA A 1 140 ? 308.052 202.656 196.441 1.00 35.84 124 ALA A N 1
ATOM 730 C CA . ALA A 1 140 ? 308.087 202.520 194.988 1.00 35.54 124 ALA A CA 1
ATOM 731 C C . ALA A 1 140 ? 306.721 202.085 194.446 1.00 34.76 124 ALA A C 1
ATOM 732 O O . ALA A 1 140 ? 305.915 201.512 195.178 1.00 34.90 124 ALA A O 1
ATOM 734 N N . ALA A 1 141 ? 306.456 202.358 193.154 1.00 34.11 125 ALA A N 1
ATOM 735 C CA . ALA A 1 141 ? 305.205 201.974 192.489 1.00 33.62 125 ALA A CA 1
ATOM 736 C C . ALA A 1 141 ? 305.286 200.532 191.980 1.00 33.62 125 ALA A C 1
ATOM 737 O O . ALA A 1 141 ? 305.903 200.242 190.950 1.00 33.80 125 ALA A O 1
ATOM 739 N N . ALA A 1 144 ? 302.180 199.406 194.727 1.00 32.47 128 ALA A N 1
ATOM 740 C CA . ALA A 1 144 ? 300.823 198.885 194.698 1.00 31.45 128 ALA A CA 1
ATOM 741 C C . ALA A 1 144 ? 300.188 199.138 193.325 1.00 30.87 128 ALA A C 1
ATOM 742 O O . ALA A 1 144 ? 300.575 200.069 192.610 1.00 31.00 128 ALA A O 1
ATOM 744 N N . ILE A 1 145 ? 299.215 198.288 192.954 1.00 30.42 129 ILE A N 1
ATOM 745 C CA . ILE A 1 145 ? 298.490 198.391 191.684 1.00 30.11 129 ILE A CA 1
ATOM 746 C C . ILE A 1 145 ? 296.982 198.319 191.870 1.00 29.41 129 ILE A C 1
ATOM 747 O O . ILE A 1 145 ? 296.470 197.488 192.623 1.00 29.25 129 ILE A O 1
ATOM 752 N N . ILE A 1 146 ? 296.268 199.176 191.151 1.00 28.94 130 ILE A N 1
ATOM 753 C CA . ILE A 1 146 ? 294.813 199.119 191.119 1.00 28.21 130 ILE A CA 1
ATOM 754 C C . ILE A 1 146 ? 294.338 198.846 189.688 1.00 27.80 130 ILE A C 1
ATOM 755 O O . ILE A 1 146 ? 294.761 199.531 188.752 1.00 27.98 130 ILE A O 1
ATOM 760 N N . CYS A 1 147 ? 293.452 197.841 189.524 1.00 27.18 131 CYS A N 1
ATOM 761 C CA . CYS A 1 147 ? 292.892 197.467 188.232 1.00 26.72 131 CYS A CA 1
ATOM 762 C C . CYS A 1 147 ? 291.370 197.362 188.270 1.00 26.07 131 CYS A C 1
ATOM 763 O O . CYS A 1 147 ? 290.791 196.792 189.195 1.00 26.24 131 CYS A O 1
ATOM 766 N N . ILE A 1 148 ? 290.752 197.868 187.215 1.00 26.19 132 ILE A N 1
ATOM 767 C CA . ILE A 1 148 ? 289.329 197.695 186.980 1.00 25.65 132 ILE A CA 1
ATOM 768 C C . ILE A 1 148 ? 289.179 196.997 185.633 1.00 25.84 132 ILE A C 1
ATOM 769 O O . ILE A 1 148 ? 289.509 197.592 184.599 1.00 26.13 132 ILE A O 1
ATOM 774 N N . CYS A 1 149 ? 288.735 195.725 185.655 1.00 25.81 133 CYS A N 1
ATOM 775 C CA . CYS A 1 149 ? 288.716 194.842 184.478 1.00 25.82 133 CYS A CA 1
ATOM 776 C C . CYS A 1 149 ? 287.574 193.846 184.443 1.00 25.82 133 CYS A C 1
ATOM 777 O O . CYS A 1 149 ? 286.869 193.645 185.436 1.00 25.24 133 CYS A O 1
ATOM 780 N N . LYS A 1 150 ? 287.561 193.015 183.398 1.00 26.01 134 LYS A N 1
ATOM 781 C CA . LYS A 1 150 ? 286.535 191.937 183.295 1.00 26.08 134 LYS A CA 1
ATOM 782 C C . LYS A 1 150 ? 287.072 190.505 183.394 1.00 26.42 134 LYS A C 1
ATOM 783 O O . LYS A 1 150 ? 287.829 190.116 182.494 1.00 27.00 134 LYS A O 1
ATOM 789 N N . GLY A 1 151 ? 286.698 189.756 184.438 1.00 26.58 135 GLY A N 1
ATOM 790 C CA . GLY A 1 151 ? 287.167 188.364 184.619 1.00 27.09 135 GLY A CA 1
ATOM 791 C C . GLY A 1 151 ? 286.720 187.645 185.886 1.00 27.71 135 GLY A C 1
ATOM 792 O O . GLY A 1 151 ? 285.559 187.202 185.911 1.00 27.22 135 GLY A O 1
ATOM 793 N N . SER A 1 152 ? 287.601 187.510 186.891 1.00 27.93 136 SER A N 1
ATOM 794 C CA . SER A 1 152 ? 287.256 186.881 188.200 1.00 28.04 136 SER A CA 1
ATOM 795 C C . SER A 1 152 ? 288.451 186.988 189.153 1.00 28.16 136 SER A C 1
ATOM 796 O O . SER A 1 152 ? 289.253 186.039 189.197 1.00 28.60 136 SER A O 1
ATOM 798 N N . PRO A 1 153 ? 288.591 188.078 189.936 1.00 28.20 137 PRO A N 1
ATOM 799 C CA . PRO A 1 153 ? 289.759 188.282 190.762 1.00 28.65 137 PRO A CA 1
ATOM 800 C C . PRO A 1 153 ? 289.871 187.140 191.760 1.00 29.21 137 PRO A C 1
ATOM 801 O O . PRO A 1 153 ? 288.850 186.581 192.155 1.00 29.10 137 PRO A O 1
ATOM 805 N N . PRO A 1 154 ? 291.084 186.795 192.186 1.00 29.50 138 PRO A N 1
ATOM 806 C CA . PRO A 1 154 ? 291.380 185.810 193.201 1.00 30.02 138 PRO A CA 1
ATOM 807 C C . PRO A 1 154 ? 290.999 186.356 194.565 1.00 30.31 138 PRO A C 1
ATOM 808 O O . PRO A 1 154 ? 290.974 187.572 194.756 1.00 30.29 138 PRO A O 1
ATOM 812 N N . THR A 1 155 ? 290.739 185.468 195.521 1.00 30.71 139 THR A N 1
ATOM 813 C CA . THR A 1 155 ? 290.434 185.903 196.878 1.00 31.09 139 THR A CA 1
ATOM 814 C C . THR A 1 155 ? 291.706 186.133 197.683 1.00 31.30 139 THR A C 1
ATOM 815 O O . THR A 1 155 ? 291.709 186.890 198.654 1.00 31.10 139 THR A O 1
ATOM 817 N N . THR A 1 156 ? 292.796 185.499 197.252 1.00 31.53 140 THR A N 1
ATOM 818 C CA . THR A 1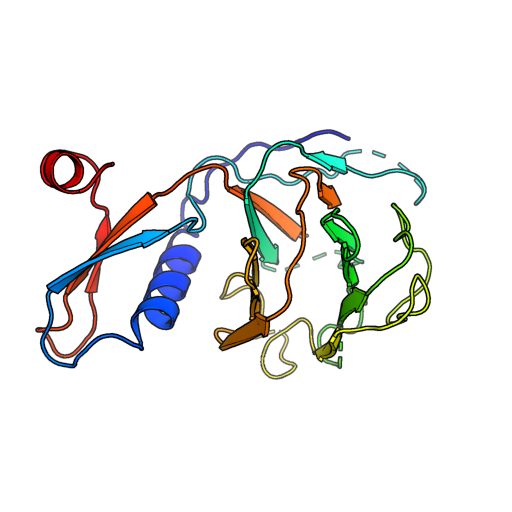 156 ? 294.105 185.658 197.874 1.00 31.91 140 THR A CA 1
ATOM 819 C C . THR A 1 156 ? 295.161 185.853 196.792 1.00 31.92 140 THR A C 1
ATOM 820 O O . THR A 1 156 ? 295.043 185.295 195.702 1.00 31.98 140 THR A O 1
ATOM 822 N N . THR A 1 157 ? 296.231 186.571 197.114 1.00 32.28 141 THR A N 1
ATOM 823 C CA . THR A 1 157 ? 297.337 186.753 196.177 1.00 33.25 141 THR A CA 1
ATOM 824 C C . THR A 1 157 ? 298.664 186.341 196.794 1.00 33.88 141 THR A C 1
ATOM 825 O O . THR A 1 157 ? 298.961 186.691 197.936 1.00 34.07 141 THR A O 1
ATOM 827 N N . THR A 1 158 ? 299.461 185.602 196.023 1.00 33.95 142 THR A N 1
ATOM 828 C CA . THR A 1 158 ? 300.787 185.175 196.464 1.00 34.44 142 THR A CA 1
ATOM 829 C C . THR A 1 158 ? 301.890 185.967 195.754 1.00 34.81 142 THR A C 1
ATOM 830 O O . THR A 1 158 ? 302.992 186.117 196.280 1.00 34.93 142 THR A O 1
ATOM 832 N N . GLY A 1 159 ? 301.594 186.465 194.554 1.00 34.57 143 GLY A N 1
ATOM 833 C CA . GLY A 1 159 ? 302.558 187.220 193.757 1.00 34.64 143 GLY A CA 1
ATOM 834 C C . GLY A 1 159 ? 302.368 188.713 193.997 1.00 34.63 143 GLY A C 1
ATOM 835 O O . GLY A 1 159 ? 301.831 189.106 195.031 1.00 34.41 143 GLY A O 1
ATOM 836 N N . ASN A 1 160 ? 302.831 189.557 193.076 1.00 34.39 144 ASN A N 1
ATOM 837 C CA . ASN A 1 160 ? 302.701 190.993 193.299 1.00 33.86 144 ASN A CA 1
ATOM 838 C C . ASN A 1 160 ? 302.674 191.828 192.017 1.00 33.66 144 ASN A C 1
ATOM 839 O O . ASN A 1 160 ? 303.264 191.463 191.001 1.00 33.65 144 ASN A O 1
ATOM 841 N N . LEU A 1 161 ? 301.993 192.973 192.108 1.00 33.41 145 LEU A N 1
ATOM 842 C CA . LEU A 1 161 ? 301.936 194.026 191.087 1.00 32.98 145 LEU A CA 1
ATOM 843 C C . LEU A 1 161 ? 301.529 193.574 189.689 1.00 32.49 145 LEU A C 1
ATOM 844 O O . LEU A 1 161 ? 301.987 194.150 188.699 1.00 32.25 145 LEU A O 1
ATOM 849 N N . ASP A 1 162 ? 300.662 192.570 189.592 1.00 32.45 146 ASP A N 1
ATOM 850 C CA . ASP A 1 162 ? 300.228 192.118 188.279 1.00 32.21 146 ASP A CA 1
ATOM 851 C C . ASP A 1 162 ? 298.799 192.582 187.984 1.00 31.41 146 ASP A C 1
ATOM 852 O O . ASP A 1 162 ? 298.152 193.174 188.852 1.00 31.11 146 ASP A O 1
ATOM 857 N N . CYS A 1 163 ? 298.294 192.255 186.778 1.00 31.16 147 CYS A N 1
ATOM 858 C CA . CYS A 1 163 ? 296.935 192.592 186.348 1.00 30.68 147 CYS A CA 1
ATOM 859 C C . CYS A 1 163 ? 296.503 191.671 185.188 1.00 30.56 147 CYS A C 1
ATOM 860 O O . CYS A 1 163 ? 296.222 192.126 184.078 1.00 30.60 147 CYS A O 1
ATOM 863 N N . ASN A 1 164 ? 296.457 190.363 185.445 1.00 30.31 148 ASN A N 1
ATOM 864 C CA . ASN A 1 164 ? 296.077 189.396 184.409 1.00 30.05 148 ASN A CA 1
ATOM 865 C C . ASN A 1 164 ? 294.904 188.508 184.814 1.00 29.45 148 ASN A C 1
ATOM 866 O O . ASN A 1 164 ? 294.810 187.361 184.381 1.00 29.26 148 ASN A O 1
ATOM 871 N N . TRP A 1 165 ? 294.013 189.028 185.649 1.00 28.94 149 TRP A N 1
ATOM 872 C CA . TRP A 1 165 ? 292.852 188.252 186.077 1.00 28.52 149 TRP A CA 1
ATOM 873 C C . TRP A 1 165 ? 291.615 188.523 185.225 1.00 28.11 149 TRP A C 1
ATOM 874 O O . TRP A 1 165 ? 290.562 187.926 185.452 1.00 28.17 149 TRP A O 1
ATOM 885 N N . GLY A 1 166 ? 291.740 189.419 184.249 1.00 28.13 150 GLY A N 1
ATOM 886 C CA . GLY A 1 166 ? 290.609 189.795 183.412 1.00 27.81 150 GLY A CA 1
ATOM 887 C C . GLY A 1 166 ? 291.039 190.560 182.163 1.00 27.50 150 GLY A C 1
ATOM 888 O O . GLY A 1 166 ? 292.231 190.731 181.903 1.00 28.00 150 GLY A O 1
ATOM 889 N N . SER A 1 167 ? 290.057 190.997 181.383 1.00 27.15 151 SER A N 1
ATOM 890 C CA . SER A 1 167 ? 290.308 191.684 180.120 1.00 27.11 151 SER A CA 1
ATOM 891 C C . SER A 1 167 ? 289.476 192.952 179.968 1.00 26.94 151 SER A C 1
ATOM 892 O O . SER A 1 167 ? 288.611 193.249 180.794 1.00 26.76 151 SER A O 1
ATOM 894 N N . ASP A 1 168 ? 289.736 193.699 178.893 1.00 27.11 152 ASP A N 1
ATOM 895 C CA . ASP A 1 168 ? 288.990 194.930 178.599 1.00 27.05 152 ASP A CA 1
ATOM 896 C C . ASP A 1 168 ? 288.995 195.878 179.802 1.00 26.89 152 ASP A C 1
ATOM 897 O O . ASP A 1 168 ? 287.936 196.296 180.273 1.00 26.74 152 ASP A O 1
ATOM 902 N N . CYS A 1 169 ? 290.202 196.198 180.295 1.00 26.62 153 CYS A N 1
ATOM 903 C CA . CYS A 1 169 ? 290.422 197.026 181.475 1.00 26.26 153 CYS A CA 1
ATOM 904 C C . CYS A 1 169 ? 290.165 198.506 181.207 1.00 26.55 153 CYS A C 1
ATOM 905 O O . CYS A 1 169 ? 290.462 199.030 180.130 1.00 26.73 153 CYS A O 1
ATOM 908 N N . ARG A 1 170 ? 289.635 199.182 182.216 1.00 26.60 154 ARG A N 1
ATOM 909 C CA . ARG A 1 170 ? 289.414 200.620 182.153 1.00 26.59 154 ARG A CA 1
ATOM 910 C C . ARG A 1 170 ? 290.457 201.349 182.979 1.00 26.57 154 ARG A C 1
ATOM 911 O O . ARG A 1 170 ? 290.795 202.498 182.698 1.00 26.37 154 ARG A O 1
ATOM 919 N N . LEU A 1 171 ? 290.970 200.668 183.992 1.00 26.27 155 LEU A N 1
ATOM 920 C CA . LEU A 1 171 ? 292.005 201.236 184.838 1.00 26.30 155 LEU A CA 1
ATOM 921 C C . LEU A 1 171 ? 293.099 200.218 185.079 1.00 27.10 155 LEU A C 1
ATOM 922 O O . LEU A 1 171 ? 292.822 199.081 185.449 1.00 26.91 155 LEU A O 1
ATOM 927 N N . ASN A 1 172 ? 294.340 200.637 184.892 1.00 27.66 156 ASN A N 1
ATOM 928 C CA . ASN A 1 172 ? 295.507 199.825 185.205 1.00 27.76 156 ASN A CA 1
ATOM 929 C C . ASN A 1 172 ? 296.595 200.778 185.667 1.00 28.71 156 ASN A C 1
ATOM 930 O O . ASN A 1 172 ? 297.340 201.333 184.858 1.00 29.08 156 ASN A O 1
ATOM 935 N N . HIS A 1 173 ? 296.629 201.032 186.966 1.00 28.80 157 HIS A N 1
ATOM 936 C CA . HIS A 1 173 ? 297.475 202.090 187.502 1.00 29.54 157 HIS A CA 1
ATOM 937 C C . HIS A 1 173 ? 298.419 201.628 188.599 1.00 30.14 157 HIS A C 1
ATOM 938 O O . HIS A 1 173 ? 298.018 200.991 189.575 1.00 29.78 157 HIS A O 1
ATOM 940 N N . LYS A 1 174 ? 299.691 201.967 188.434 1.00 30.45 158 LYS A N 1
ATOM 941 C CA . LYS A 1 174 ? 300.707 201.655 189.430 1.00 30.97 158 LYS A CA 1
ATOM 942 C C . LYS A 1 174 ? 300.999 202.896 190.259 1.00 31.33 158 LYS A C 1
ATOM 943 O O . LYS A 1 174 ? 301.176 203.988 189.716 1.00 31.22 158 LYS A O 1
ATOM 949 N N . PHE A 1 175 ? 301.073 202.723 191.569 1.00 31.55 159 PHE A N 1
ATOM 950 C CA . PHE A 1 175 ? 301.318 203.833 192.473 1.00 31.74 159 PHE A CA 1
ATOM 951 C C . PHE A 1 175 ? 302.094 203.354 193.697 1.00 32.31 159 PHE A C 1
ATOM 952 O O . PHE A 1 175 ? 302.106 202.158 193.969 1.00 32.19 159 PHE A O 1
ATOM 960 N N . PRO A 1 176 ? 302.826 204.237 194.391 1.00 32.60 160 PRO A N 1
ATOM 961 C CA . PRO A 1 176 ? 303.516 203.961 195.635 1.00 33.03 160 PRO A CA 1
ATOM 962 C C . PRO A 1 176 ? 302.526 203.839 196.766 1.00 33.12 160 PRO A C 1
ATOM 963 O O . PRO A 1 176 ? 301.515 204.538 196.776 1.00 32.32 160 PRO A O 1
ATOM 967 N N . ILE A 1 177 ? 302.844 203.031 197.762 1.00 32.90 161 ILE A N 1
ATOM 968 C CA . ILE A 1 177 ? 301.956 202.952 198.910 1.00 33.46 161 ILE A CA 1
ATOM 969 C C . ILE A 1 177 ? 302.025 204.220 199.755 1.00 33.19 161 ILE A C 1
ATOM 970 O O . ILE A 1 177 ? 300.980 204.747 200.139 1.00 32.35 161 ILE A O 1
ATOM 972 N N . CYS A 1 178 ? 303.250 204.687 200.059 1.00 33.42 162 CYS A N 1
ATOM 973 C CA . CYS A 1 178 ? 303.484 205.888 200.856 1.00 33.21 162 CYS A CA 1
ATOM 974 C C . CYS A 1 178 ? 303.669 207.114 199.949 1.00 38.80 162 CYS A C 1
ATOM 975 O O . CYS A 1 178 ? 304.396 207.057 198.957 1.00 34.51 162 CYS A O 1
ATOM 978 N N . PRO A 1 179 ? 303.021 208.250 200.270 1.00 33.33 163 PRO A N 1
ATOM 979 C CA . PRO A 1 179 ? 303.111 209.513 199.563 1.00 33.86 163 PRO A CA 1
ATOM 980 C C . PRO A 1 179 ? 304.551 209.962 199.408 1.00 34.93 163 PRO A C 1
ATOM 981 O O . PRO A 1 179 ? 305.350 209.846 200.341 1.00 35.21 163 PRO A O 1
ATOM 985 N N . SER A 1 180 ? 304.870 210.457 198.214 1.00 35.38 164 SER A N 1
ATOM 986 C CA . SER A 1 180 ? 306.194 210.962 197.856 1.00 36.17 164 SER A CA 1
ATOM 987 C C . SER A 1 180 ? 307.321 209.975 198.128 1.00 35.82 164 SER A C 1
ATOM 988 O O . SER A 1 180 ? 308.479 210.376 198.255 1.00 36.37 164 SER A O 1
ATOM 990 N N . ASN A 1 181 ? 306.992 208.685 198.177 1.00 35.37 165 ASN A N 1
ATOM 991 C CA . ASN A 1 181 ? 307.969 207.629 198.398 1.00 36.33 165 ASN A CA 1
ATOM 992 C C . ASN A 1 181 ? 308.747 207.837 199.694 1.00 36.28 165 ASN A C 1
ATOM 993 O O . ASN A 1 181 ? 309.938 207.526 199.764 1.00 36.46 165 ASN A O 1
ATOM 995 N N . SER A 1 182 ? 308.081 208.359 200.724 1.00 35.81 166 SER A N 1
ATOM 996 C CA . SER A 1 182 ? 308.733 208.600 202.006 1.00 36.45 166 SER A CA 1
ATOM 997 C C . SER A 1 182 ? 308.149 207.700 203.096 1.00 36.25 166 SER A C 1
ATOM 998 O O . SER A 1 182 ? 307.025 207.226 202.968 1.00 34.86 166 SER A O 1
ATOM 1000 N N . GLN A 1 183 ? 308.922 207.467 204.172 1.00 36.45 167 GLN A N 1
ATOM 1001 C CA . GLN A 1 183 ? 308.520 206.668 205.335 1.00 36.27 167 GLN A CA 1
ATOM 1002 C C . GLN A 1 183 ? 309.663 206.681 206.345 1.00 36.56 167 GLN A C 1
ATOM 1003 O O . GLN A 1 183 ? 310.605 207.468 206.215 1.00 36.52 167 GLN A O 1
ATOM 1009 N N . ASN A 1 185 ? 306.657 210.149 205.450 1.00 34.22 169 ASN A N 1
ATOM 1010 C CA . ASN A 1 185 ? 305.306 210.738 205.261 1.00 34.78 169 ASN A CA 1
ATOM 1011 C C . ASN A 1 185 ? 304.340 209.626 204.860 1.00 34.34 169 ASN A C 1
ATOM 1012 O O . ASN A 1 185 ? 303.990 209.559 203.668 1.00 34.19 169 ASN A O 1
ATOM 1017 N N . CYS A 1 186 ? 303.926 208.788 205.813 1.00 33.49 170 CYS A N 1
ATOM 1018 C CA . CYS A 1 186 ? 303.075 207.653 205.456 1.00 33.21 170 CYS A CA 1
ATOM 1019 C C . CYS A 1 186 ? 302.151 207.343 206.636 1.00 31.95 170 CYS A C 1
ATOM 1020 O O . CYS A 1 186 ? 302.574 207.378 207.792 1.00 31.80 170 CYS A O 1
ATOM 1023 N N . GLY A 1 187 ? 300.881 207.061 206.347 1.00 31.19 171 GLY A N 1
ATOM 1024 C CA . GLY A 1 187 ? 299.904 206.783 207.405 1.00 30.25 171 GLY A CA 1
ATOM 1025 C C . GLY A 1 187 ? 299.281 208.077 207.940 1.00 29.52 171 GLY A C 1
ATOM 1026 O O . GLY A 1 187 ? 298.691 208.109 209.019 1.00 28.77 171 GLY A O 1
ATOM 1027 N N . ASN A 1 188 ? 299.405 209.153 207.164 1.00 29.45 172 ASN A N 1
ATOM 1028 C CA . ASN A 1 188 ? 298.873 210.456 207.552 1.00 29.04 172 ASN A CA 1
ATOM 1029 C C . ASN A 1 188 ? 297.654 210.864 206.719 1.00 28.03 172 ASN A C 1
ATOM 1030 O O . ASN A 1 188 ? 297.318 212.046 206.630 1.00 27.67 172 ASN A O 1
ATOM 1035 N N . MET A 1 189 ? 297.005 209.885 206.099 1.00 27.52 173 MET A N 1
ATOM 1036 C CA . MET A 1 189 ? 295.824 210.120 205.275 1.00 26.51 173 MET A CA 1
ATOM 1037 C C . MET A 1 189 ? 295.130 208.809 204.949 1.00 25.71 173 MET A C 1
ATOM 1038 O O . MET A 1 189 ? 295.742 207.746 205.017 1.00 25.96 173 MET A O 1
ATOM 1043 N N . LEU A 1 190 ? 293.860 208.890 204.574 1.00 25.00 174 LEU A N 1
ATOM 1044 C CA . LEU A 1 190 ? 293.083 207.699 204.252 1.00 24.31 174 LEU A CA 1
ATO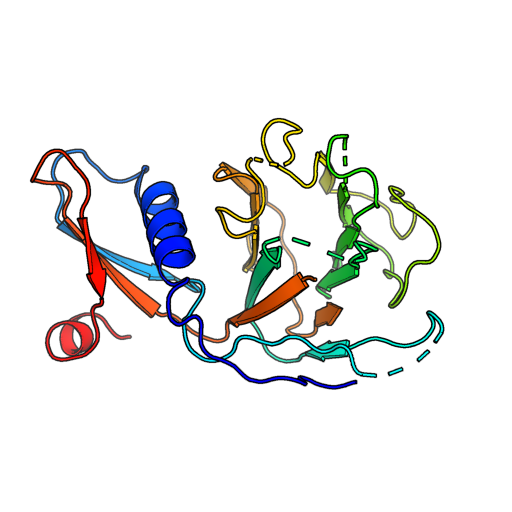M 1045 C C . LEU A 1 190 ? 293.081 207.373 202.777 1.00 24.37 174 LEU A C 1
ATOM 1046 O O . LEU A 1 190 ? 293.158 208.265 201.932 1.00 24.49 174 LEU A O 1
ATOM 1051 N N . TYR A 1 191 ? 292.932 206.087 202.483 1.00 24.15 175 TYR A N 1
ATOM 1052 C CA . TYR A 1 191 ? 292.758 205.598 201.124 1.00 23.73 175 TYR A CA 1
ATOM 1053 C C . TYR A 1 191 ? 291.396 204.938 201.034 1.00 24.28 175 TYR A C 1
ATOM 1054 O O . TYR A 1 191 ? 290.897 204.418 202.030 1.00 22.17 175 TYR A O 1
ATOM 1063 N N . GLY A 1 192 ? 290.785 204.942 199.861 1.00 22.27 176 GLY A N 1
ATOM 1064 C CA . GLY A 1 192 ? 289.507 204.243 199.765 1.00 21.70 176 GLY A CA 1
ATOM 1065 C C . GLY A 1 192 ? 288.828 204.307 198.413 1.00 21.53 176 GLY A C 1
ATOM 1066 O O . GLY A 1 192 ? 289.304 204.955 197.481 1.00 21.90 176 GLY A O 1
ATOM 1067 N N . LEU A 1 193 ? 287.702 203.610 198.324 1.00 21.04 177 LEU A N 1
ATOM 1068 C CA . LEU A 1 193 ? 286.922 203.506 197.101 1.00 20.73 177 LEU A CA 1
ATOM 1069 C C . LEU A 1 193 ? 285.440 203.772 197.341 1.00 20.51 177 LEU A C 1
ATOM 1070 O O . LEU A 1 193 ? 284.860 203.276 198.309 1.00 20.33 177 LEU A O 1
ATOM 1075 N N . GLN A 1 194 ? 284.805 204.482 196.412 1.00 20.42 178 GLN A N 1
ATOM 1076 C CA . GLN A 1 194 ? 283.344 204.577 196.408 1.00 20.08 178 GLN A CA 1
ATOM 1077 C C . GLN A 1 194 ? 282.853 204.088 195.060 1.00 20.28 178 GLN A C 1
ATOM 1078 O O . GLN A 1 194 ? 283.244 204.622 194.018 1.00 20.69 178 GLN A O 1
ATOM 1084 N N . TRP A 1 195 ? 282.045 203.041 195.068 1.00 20.31 179 TRP A N 1
ATOM 1085 C CA . TRP A 1 195 ? 281.582 202.452 193.818 1.00 20.65 179 TRP A CA 1
ATOM 1086 C C . TRP A 1 195 ? 280.136 202.774 193.484 1.00 20.71 179 TRP A C 1
ATOM 1087 O O . TRP A 1 195 ? 279.208 202.266 194.112 1.00 20.94 179 TRP A O 1
ATOM 1098 N N . PHE A 1 196 ? 279.946 203.616 192.478 1.00 20.93 180 PHE A N 1
ATOM 1099 C CA . PHE A 1 196 ? 278.622 204.023 192.048 1.00 21.04 180 PHE A CA 1
ATOM 1100 C C . PHE A 1 196 ? 278.348 203.380 190.697 1.00 21.55 180 PHE A C 1
ATOM 1101 O O . PHE A 1 196 ? 279.278 203.033 189.971 1.00 21.81 180 PHE A O 1
ATOM 1109 N N . THR A 1 197 ? 277.082 203.231 190.340 1.00 21.74 181 THR A N 1
ATOM 1110 C CA . THR A 1 197 ? 276.736 202.625 189.060 1.00 22.03 181 THR A CA 1
ATOM 1111 C C . THR A 1 197 ? 277.371 203.353 187.882 1.00 22.34 181 THR A C 1
ATOM 1112 O O . THR A 1 197 ? 277.795 202.724 186.912 1.00 22.65 181 THR A O 1
ATOM 1116 N N . ASP A 1 198 ? 277.383 204.681 187.939 1.00 22.33 182 ASP A N 1
ATOM 1117 C CA . ASP A 1 198 ? 277.913 205.499 186.850 1.00 22.44 182 ASP A CA 1
ATOM 1118 C C . ASP A 1 198 ? 279.449 205.567 186.835 1.00 22.30 182 ASP A C 1
ATOM 1119 O O . ASP A 1 198 ? 280.065 205.600 185.765 1.00 22.49 182 ASP A O 1
ATOM 1121 N N . GLU A 1 199 ? 280.065 205.644 188.016 1.00 22.15 183 GLU A N 1
ATOM 1122 C CA . GLU A 1 199 ? 281.517 205.807 188.102 1.00 22.07 183 GLU A CA 1
ATOM 1123 C C . GLU A 1 199 ? 282.123 205.294 189.404 1.00 21.64 183 GLU A C 1
ATOM 1124 O O . GLU A 1 199 ? 281.455 205.209 190.435 1.00 21.56 183 GLU A O 1
ATOM 1126 N N . VAL A 1 200 ? 283.422 205.028 189.355 1.00 21.67 184 VAL A N 1
ATOM 1127 C CA . VAL A 1 200 ? 284.204 204.674 190.531 1.00 21.31 184 VAL A CA 1
ATOM 1128 C C . VAL A 1 200 ? 285.171 205.782 190.879 1.00 21.76 184 VAL A C 1
ATOM 1129 O O . VAL A 1 200 ? 285.908 206.257 190.017 1.00 21.96 184 VAL A O 1
ATOM 1133 N N . VAL A 1 201 ? 285.170 206.210 192.133 1.00 21.45 185 VAL A N 1
ATOM 1134 C CA . VAL A 1 201 ? 286.127 207.231 192.533 1.00 21.61 185 VAL A CA 1
ATOM 1135 C C . VAL A 1 201 ? 287.091 206.658 193.552 1.00 21.56 185 VAL A C 1
ATOM 1136 O O . VAL A 1 201 ? 286.698 206.158 194.609 1.00 21.39 185 VAL A O 1
ATOM 1140 N N . ALA A 1 202 ? 288.365 206.712 193.207 1.00 21.98 186 ALA A N 1
ATOM 1141 C CA . ALA A 1 202 ? 289.415 206.198 194.062 1.00 21.96 186 ALA A CA 1
ATOM 1142 C C . ALA A 1 202 ? 290.120 207.342 194.756 1.00 22.56 186 ALA A C 1
ATOM 1143 O O . ALA A 1 202 ? 290.510 208.325 194.128 1.00 22.85 186 ALA A O 1
ATOM 1145 N N . TYR A 1 203 ? 290.291 207.208 196.060 1.00 22.68 187 TYR A N 1
ATOM 1146 C CA . TYR A 1 203 ? 290.950 208.225 196.858 1.00 22.96 187 TYR A CA 1
ATOM 1147 C C . TYR A 1 203 ? 292.350 207.765 197.218 1.00 24.02 187 TYR A C 1
ATOM 1148 O O . TYR A 1 203 ? 292.523 206.821 197.994 1.00 24.14 187 TYR A O 1
ATOM 1157 N N . LEU A 1 204 ? 293.349 208.411 196.621 1.00 24.81 188 LEU A N 1
ATOM 1158 C CA . LEU A 1 204 ? 294.740 208.026 196.824 1.00 25.80 188 LEU A CA 1
ATOM 1159 C C . LEU A 1 204 ? 295.664 209.231 196.936 1.00 26.28 188 LEU A C 1
ATOM 1160 O O . LEU A 1 204 ? 295.707 210.096 196.064 1.00 26.32 188 LEU A O 1
ATOM 1165 N N . HIS A 1 205 ? 296.408 209.278 198.030 1.00 26.87 189 HIS A N 1
ATOM 1166 C CA . HIS A 1 205 ? 297.379 210.330 198.315 1.00 27.21 189 HIS A CA 1
ATOM 1167 C C . HIS A 1 205 ? 296.740 211.720 198.320 1.00 26.39 189 HIS A C 1
ATOM 1168 O O . HIS A 1 205 ? 297.379 212.702 197.947 1.00 25.96 189 HIS A O 1
ATOM 1175 N N . GLY A 1 206 ? 295.476 211.805 198.733 1.00 25.92 190 GLY A N 1
ATOM 1176 C CA . GLY A 1 206 ? 294.766 213.082 198.799 1.00 24.58 190 GLY A CA 1
ATOM 1177 C C . GLY A 1 206 ? 294.094 213.467 197.476 1.00 24.44 190 GLY A C 1
ATOM 1178 O O . GLY A 1 206 ? 293.332 214.432 197.419 1.00 23.89 190 GLY A O 1
ATOM 1179 N N . ALA A 1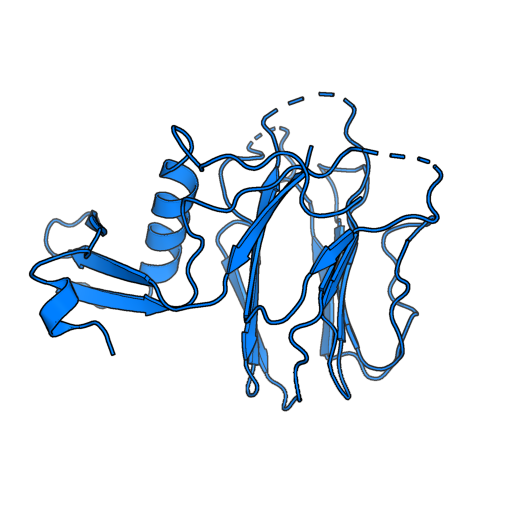 207 ? 294.362 212.705 196.418 1.00 25.05 191 ALA A N 1
ATOM 1180 C CA . ALA A 1 207 ? 293.825 212.995 195.094 1.00 24.69 191 ALA A CA 1
ATOM 1181 C C . ALA A 1 207 ? 292.671 212.071 194.743 1.00 24.28 191 ALA A C 1
ATOM 1182 O O . ALA A 1 207 ? 292.605 210.930 195.204 1.00 24.12 191 ALA A O 1
ATOM 1184 N N . ILE A 1 208 ? 291.766 212.546 193.896 1.00 23.85 192 ILE A N 1
ATOM 1185 C CA . ILE A 1 208 ? 290.698 211.677 193.434 1.00 23.41 192 ILE A CA 1
ATOM 1186 C C . ILE A 1 208 ? 290.857 211.283 191.981 1.00 23.56 192 ILE A C 1
ATOM 1187 O O . ILE A 1 208 ? 291.114 212.120 191.115 1.00 23.60 192 ILE A O 1
ATOM 1192 N N . TYR A 1 209 ? 290.673 210.002 191.721 1.00 23.26 193 TYR A N 1
ATOM 1193 C CA . TYR A 1 209 ? 290.713 209.479 190.370 1.00 23.15 193 TYR A CA 1
ATOM 1194 C C . TYR A 1 209 ? 289.319 208.998 190.025 1.00 22.67 193 TYR A C 1
ATOM 1195 O O . TYR A 1 209 ? 288.760 208.163 190.731 1.00 22.52 193 TYR A O 1
ATOM 1197 N N . ARG A 1 210 ? 288.734 209.525 188.958 1.00 22.51 194 ARG A N 1
ATOM 1198 C CA . ARG A 1 210 ? 287.366 209.140 188.627 1.00 22.32 194 ARG A CA 1
ATOM 1199 C C . ARG A 1 210 ? 287.328 208.357 187.325 1.00 22.27 194 ARG A C 1
ATOM 1200 O O . ARG A 1 210 ? 287.745 208.853 186.277 1.00 22.21 194 ARG A O 1
ATOM 1208 N N . ILE A 1 211 ? 286.847 207.125 187.403 1.00 21.98 195 ILE A N 1
ATOM 1209 C CA . ILE A 1 211 ? 286.817 206.239 186.256 1.00 21.96 195 ILE A CA 1
ATOM 1210 C C . ILE A 1 211 ? 285.368 205.923 185.897 1.00 22.15 195 ILE A C 1
ATOM 1211 O O . ILE A 1 211 ? 284.675 205.226 186.639 1.00 22.35 195 ILE A O 1
ATOM 1216 N N . SER A 1 212 ? 284.903 206.454 184.769 1.00 22.31 196 SER A N 1
ATOM 1217 C CA . SER A 1 212 ? 283.495 206.330 184.383 1.00 22.28 196 SER A CA 1
ATOM 1218 C C . SER A 1 212 ? 283.209 205.114 183.513 1.00 22.63 196 SER A C 1
ATOM 1219 O O . SER A 1 212 ? 283.934 204.838 182.554 1.00 22.76 196 SER A O 1
ATOM 1221 N N . PHE A 1 213 ? 282.160 204.376 183.874 1.00 22.56 197 PHE A N 1
ATOM 1222 C CA . PHE A 1 213 ? 281.710 203.189 183.150 1.00 22.65 197 PHE A CA 1
ATOM 1223 C C . PHE A 1 213 ? 280.470 202.618 183.824 1.00 22.87 197 PHE A C 1
ATOM 1224 O O . PHE A 1 213 ? 280.392 202.583 185.049 1.00 22.87 197 PHE A O 1
ATOM 1232 N N . GLU A 1 214 ? 279.518 202.142 183.027 1.00 22.97 198 GLU A N 1
ATOM 1233 C CA . GLU A 1 214 ? 278.302 201.535 183.565 1.00 22.94 198 GLU A CA 1
ATOM 1234 C C . GLU A 1 214 ? 278.588 200.155 184.139 1.00 22.95 198 GLU A C 1
ATOM 1235 O O . GLU A 1 214 ? 279.120 199.292 183.439 1.00 23.05 198 GLU A O 1
ATOM 1237 N N . ASN A 1 215 ? 278.209 199.933 185.399 1.00 22.93 199 ASN A N 1
ATOM 1238 C CA . ASN A 1 215 ? 278.446 198.637 186.026 1.00 22.69 199 ASN A CA 1
ATOM 1239 C C . ASN A 1 215 ? 277.433 198.317 187.115 1.00 22.59 199 ASN A C 1
ATOM 1240 O O . ASN A 1 215 ? 276.993 199.203 187.846 1.00 22.50 199 ASN A O 1
ATOM 1245 N N . LYS A 1 216 ? 277.094 197.041 187.260 1.00 22.80 200 LYS A N 1
ATOM 1246 C CA . LYS A 1 216 ? 276.278 196.624 188.387 1.00 22.57 200 LYS A CA 1
ATOM 1247 C C . LYS A 1 216 ? 277.199 196.203 189.515 1.00 22.59 200 LYS A C 1
ATOM 1248 O O . LYS A 1 216 ? 277.971 195.257 189.375 1.00 22.53 200 LYS A O 1
ATOM 1250 N N . TRP A 1 217 ? 277.152 196.918 190.624 1.00 22.42 201 TRP A N 1
ATOM 1251 C CA . TRP A 1 217 ? 278.046 196.603 191.723 1.00 22.42 201 TRP A CA 1
ATOM 1252 C C . TRP A 1 217 ? 277.392 195.675 192.711 1.00 22.61 201 TRP A C 1
ATOM 1253 O O . TRP A 1 217 ? 276.187 195.755 192.949 1.00 22.59 201 TRP A O 1
ATOM 1264 N N . PHE A 1 218 ?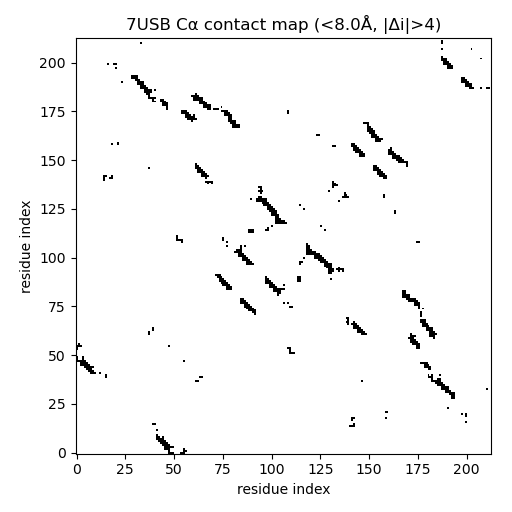 278.191 194.813 193.311 1.00 22.66 202 PHE A N 1
ATOM 1265 C CA . PHE A 1 218 ? 277.705 193.950 194.362 1.00 22.42 202 PHE A CA 1
ATOM 1266 C C . PHE A 1 218 ? 278.226 194.532 195.660 1.00 22.45 202 PHE A C 1
ATOM 1267 O O . PHE A 1 218 ? 279.249 195.209 195.668 1.00 22.37 202 PHE A O 1
ATOM 1275 N N . GLY A 1 219 ? 277.545 194.277 196.761 1.00 22.40 203 GLY A N 1
ATOM 1276 C CA . GLY A 1 219 ? 277.995 194.830 198.034 1.00 22.19 203 GLY A CA 1
ATOM 1277 C C . GLY A 1 219 ? 279.082 193.980 198.676 1.00 22.45 203 GLY A C 1
ATOM 1278 O O . GLY A 1 219 ? 279.540 194.286 199.776 1.00 22.42 203 GLY A O 1
ATOM 1279 N N . THR A 1 220 ? 279.467 192.904 197.996 1.00 22.71 204 THR A N 1
ATOM 1280 C CA . THR A 1 220 ? 280.447 191.959 198.508 1.00 23.01 204 THR A CA 1
ATOM 1281 C C . THR A 1 220 ? 281.882 192.407 198.277 1.00 23.39 204 THR A C 1
ATOM 1282 O O . THR A 1 220 ? 282.288 192.748 197.160 1.00 23.36 204 THR A O 1
ATOM 1286 N N . VAL A 1 221 ? 282.643 192.379 199.363 1.00 23.63 205 VAL A N 1
ATOM 1287 C CA . VAL A 1 221 ? 284.048 192.747 199.386 1.00 24.03 205 VAL A CA 1
ATOM 1288 C C . VAL A 1 221 ? 284.903 191.667 200.041 1.00 25.03 205 VAL A C 1
ATOM 1289 O O . VAL A 1 221 ? 284.554 191.131 201.093 1.00 25.14 205 VAL A O 1
ATOM 1293 N N . THR A 1 222 ? 286.025 191.353 199.412 1.00 25.17 206 THR A N 1
ATOM 1294 C CA . THR A 1 222 ? 286.973 190.377 199.943 1.00 25.78 206 THR A CA 1
ATOM 1295 C C . THR A 1 222 ? 288.300 191.071 200.272 1.00 26.24 206 THR A C 1
ATOM 1296 O O . THR A 1 222 ? 288.788 191.871 199.476 1.00 26.55 206 THR A O 1
ATOM 1300 N N . LEU A 1 223 ? 288.872 190.797 201.459 1.00 26.55 207 LEU A N 1
ATOM 1301 C CA . LEU A 1 223 ? 290.126 191.408 201.913 1.00 26.92 207 LEU A CA 1
ATOM 1302 C C . LEU A 1 223 ? 291.200 190.337 202.121 1.00 27.64 207 LEU A C 1
ATOM 1303 O O . LEU A 1 223 ? 291.157 189.541 203.071 1.00 28.02 207 LEU A O 1
ATOM 1308 N N . LEU A 1 240 ? 298.547 195.627 210.455 1.00 29.48 224 LEU A N 1
ATOM 1309 C CA . LEU A 1 240 ? 299.150 196.822 209.808 1.00 28.38 224 LEU A CA 1
ATOM 1310 C C . LEU A 1 240 ? 298.048 197.644 209.133 1.00 28.23 224 LEU A C 1
ATOM 1311 O O . LEU A 1 240 ? 297.978 198.851 209.413 1.00 28.45 224 LEU A O 1
ATOM 1313 N N . TRP A 1 241 ? 297.232 197.037 208.263 1.00 27.92 225 TRP A N 1
ATOM 1314 C CA . TRP A 1 241 ? 296.135 197.828 207.699 1.00 27.22 225 TRP A CA 1
ATOM 1315 C C . TRP A 1 241 ? 294.852 197.773 208.526 1.00 26.74 225 TRP A C 1
ATOM 1316 O O . TRP A 1 241 ? 294.436 196.712 208.988 1.00 26.82 225 TRP A O 1
ATOM 1327 N N . TRP A 1 242 ? 294.199 198.927 208.638 1.00 26.19 226 TRP A N 1
ATOM 1328 C CA . TRP A 1 242 ? 292.904 199.078 209.305 1.00 25.41 226 TRP A CA 1
ATOM 1329 C C . TRP A 1 242 ? 291.801 199.364 208.293 1.00 25.44 226 TRP A C 1
ATOM 1330 O O . TRP A 1 242 ? 291.998 200.154 207.373 1.00 24.24 226 TRP A O 1
ATOM 1341 N N . PHE A 1 243 ? 290.630 198.762 208.481 1.00 24.23 227 PHE A N 1
ATOM 1342 C CA . PHE A 1 243 ? 289.504 198.987 207.567 1.00 23.70 227 PHE A CA 1
ATOM 1343 C C . PHE A 1 243 ? 288.260 199.597 208.185 1.00 23.10 227 PHE A C 1
ATOM 1344 O O . PHE A 1 243 ? 287.943 199.370 209.349 1.00 23.56 227 PHE A O 1
ATOM 1352 N N . ASN A 1 244 ? 287.533 200.346 207.360 1.00 22.56 228 ASN A N 1
ATOM 1353 C CA . ASN A 1 244 ? 286.295 201.015 207.734 1.00 22.40 228 ASN A CA 1
ATOM 1354 C C . ASN A 1 244 ? 285.206 200.903 206.673 1.00 21.49 228 ASN A C 1
ATOM 1355 O O . ASN A 1 244 ? 285.170 201.716 205.749 1.00 21.17 228 ASN A O 1
ATOM 1360 N N . PRO A 1 245 ? 284.366 199.869 206.728 1.00 21.24 229 PRO A N 1
ATOM 1361 C CA . PRO A 1 245 ? 283.232 199.647 205.856 1.00 20.55 229 PRO A CA 1
ATOM 1362 C C . PRO A 1 245 ? 282.231 200.786 205.995 1.00 20.50 229 PRO A C 1
ATOM 1363 O O . PRO A 1 245 ? 281.884 201.164 207.114 1.00 20.86 229 PRO A O 1
ATOM 1367 N N . VAL A 1 246 ? 281.723 201.291 204.884 1.00 20.12 230 VAL A N 1
ATOM 1368 C CA . VAL A 1 246 ? 280.740 202.363 204.929 1.00 19.68 230 VAL A CA 1
ATOM 1369 C C . VAL A 1 246 ? 279.432 201.926 204.281 1.00 19.65 230 VAL A C 1
ATOM 1370 O O . VAL A 1 246 ? 279.406 201.458 203.135 1.00 19.72 230 VAL A O 1
ATOM 1374 N N . TYR A 1 247 ? 278.348 202.067 205.037 1.00 19.56 231 TYR A N 1
ATOM 1375 C CA . TYR A 1 247 ? 277.035 201.609 204.608 1.00 19.29 231 TYR A CA 1
ATOM 1376 C C . TYR A 1 247 ? 276.053 202.728 204.272 1.00 19.00 231 TYR A C 1
ATOM 1377 O O . TYR A 1 247 ? 275.081 202.502 203.551 1.00 19.06 231 TYR A O 1
ATOM 1386 N N . ASP A 1 248 ? 276.273 203.918 204.820 1.00 18.81 232 ASP A N 1
ATOM 1387 C CA . ASP A 1 248 ? 275.307 204.996 204.675 1.00 18.34 232 ASP A CA 1
ATOM 1388 C C . ASP A 1 248 ? 275.936 206.385 204.565 1.00 18.30 232 ASP A C 1
ATOM 1389 O O . ASP A 1 248 ? 277.156 206.535 204.500 1.00 18.20 232 ASP A O 1
ATOM 1394 N N . VAL A 1 249 ? 275.079 207.399 204.485 1.00 18.00 233 VAL A N 1
ATOM 1395 C CA . VAL A 1 249 ? 275.510 208.776 204.290 1.00 17.46 233 VAL A CA 1
ATOM 1396 C C . VAL A 1 249 ? 275.675 209.560 205.586 1.00 17.42 233 VAL A C 1
ATOM 1397 O O . VAL A 1 249 ? 274.778 209.596 206.429 1.00 17.56 233 VAL A O 1
ATOM 1401 N N . THR A 1 250 ? 276.827 210.210 205.710 1.00 17.41 234 THR A N 1
ATOM 1402 C CA . THR A 1 250 ? 277.172 211.037 206.859 1.00 17.12 234 THR A CA 1
ATOM 1403 C C . THR A 1 250 ? 277.275 212.486 206.423 1.00 17.30 234 THR A C 1
ATOM 1404 O O . THR A 1 250 ? 277.736 212.778 205.319 1.00 17.19 234 THR A O 1
ATOM 1408 N N . TYR A 1 251 ? 276.802 213.395 207.270 1.00 17.14 235 TYR A N 1
ATOM 1409 C CA . TYR A 1 251 ? 276.802 214.810 206.934 1.00 17.12 235 TYR A CA 1
ATOM 1410 C C . TYR A 1 251 ? 277.818 215.631 207.727 1.00 17.33 235 TYR A C 1
ATOM 1411 O O . TYR A 1 251 ? 277.932 215.493 208.953 1.00 17.72 235 TYR A O 1
ATOM 1420 N N . TYR A 1 252 ? 278.523 216.509 207.010 1.00 17.18 236 TYR A N 1
ATOM 1421 C CA . TYR A 1 252 ? 279.484 217.442 207.600 1.00 17.39 236 TYR A CA 1
ATOM 1422 C C . TYR A 1 252 ? 279.228 218.858 207.115 1.00 17.43 236 TYR A C 1
ATOM 1423 O O . TYR A 1 252 ? 278.888 219.072 205.953 1.00 17.40 236 TYR A O 1
ATOM 1432 N N . ARG A 1 253 ? 279.420 219.832 207.991 1.00 17.64 237 ARG A N 1
ATOM 1433 C CA . ARG A 1 253 ? 279.260 221.225 207.603 1.00 17.60 237 ARG A CA 1
ATOM 1434 C C . ARG A 1 253 ? 280.602 221.856 207.289 1.00 17.97 237 ARG A C 1
ATOM 1435 O O . ARG A 1 253 ? 281.552 221.749 208.066 1.00 18.21 237 ARG A O 1
ATOM 1443 N N . VAL A 1 254 ? 280.682 222.506 206.137 1.00 17.74 238 VAL A N 1
ATOM 1444 C CA . VAL A 1 254 ? 281.918 223.137 205.707 1.00 17.77 238 VAL A CA 1
ATOM 1445 C C . VAL A 1 254 ? 281.766 224.644 205.526 1.00 18.29 238 VAL A C 1
ATOM 1446 O O . VAL A 1 254 ? 281.000 225.113 204.680 1.00 18.45 238 VAL A O 1
ATOM 1450 N N . ASN A 1 255 ? 282.523 225.393 206.320 1.00 18.49 239 ASN A N 1
ATOM 1451 C CA . ASN A 1 255 ? 282.498 226.855 206.326 1.00 18.40 239 ASN A CA 1
ATOM 1452 C C . ASN A 1 255 ? 283.733 227.428 205.651 1.00 19.07 239 ASN A C 1
ATOM 1453 O O . ASN A 1 255 ? 284.841 227.293 206.170 1.00 19.11 239 ASN A O 1
ATOM 1458 N N . ASN A 1 256 ? 283.576 228.021 204.468 1.00 19.08 240 ASN A N 1
ATOM 1459 C CA . ASN A 1 256 ? 284.742 228.531 203.748 1.00 19.23 240 ASN A CA 1
ATOM 1460 C C . ASN A 1 256 ? 284.861 230.063 203.804 1.00 19.36 240 ASN A C 1
ATOM 1461 O O . ASN A 1 256 ? 285.640 230.651 203.054 1.00 19.83 240 ASN A O 1
ATOM 1466 N N . LYS A 1 257 ? 284.099 230.706 204.690 1.00 19.48 241 LYS A N 1
ATOM 1467 C CA . LYS A 1 257 ? 284.098 232.173 204.811 1.00 19.99 241 LYS A CA 1
ATOM 1468 C C . LYS A 1 257 ? 285.374 232.763 205.440 1.00 20.45 241 LYS A C 1
ATOM 1469 O O . LYS A 1 257 ? 285.806 233.851 205.061 1.00 20.63 241 LYS A O 1
ATOM 1471 N N . ASN A 1 258 ? 285.930 232.052 206.438 1.00 20.54 242 ASN A N 1
ATOM 1472 C CA . ASN A 1 258 ? 287.071 232.474 207.267 1.00 20.79 242 ASN A CA 1
ATOM 1473 C C . ASN A 1 258 ? 288.355 232.706 206.454 1.00 21.06 242 ASN A C 1
ATOM 1474 O O . ASN A 1 258 ? 289.171 233.558 206.815 1.00 21.30 242 ASN A O 1
ATOM 1479 N N . GLY A 1 259 ? 288.540 231.954 205.354 1.00 20.94 243 GLY A N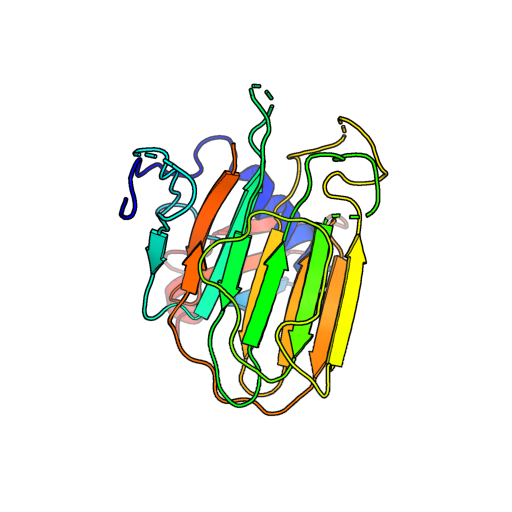 1
ATOM 1480 C CA . GLY A 1 259 ? 289.734 231.977 204.499 1.00 20.79 243 GLY A CA 1
ATOM 1481 C C . GLY A 1 259 ? 290.415 230.623 204.595 1.00 20.89 243 GLY A C 1
ATOM 1482 O O . GLY A 1 259 ? 291.140 230.201 203.695 1.00 20.87 243 GLY A O 1
ATOM 1483 N N . THR A 1 260 ? 290.128 229.936 205.688 1.00 20.87 244 THR A N 1
ATOM 1484 C CA . THR A 1 260 ? 290.555 228.574 205.941 1.00 20.57 244 THR A CA 1
ATOM 1485 C C . THR A 1 260 ? 289.293 227.761 206.107 1.00 19.99 244 THR A C 1
ATOM 1486 O O . THR A 1 260 ? 288.412 228.147 206.871 1.00 20.20 244 THR A O 1
ATOM 1488 N N . THR A 1 261 ? 289.172 226.660 205.386 1.00 19.83 245 THR A N 1
ATOM 1489 C CA . THR A 1 261 ? 287.937 225.906 205.488 1.00 19.42 245 THR A CA 1
ATOM 1490 C C . THR A 1 261 ? 287.851 225.205 206.838 1.00 19.34 245 THR A C 1
ATOM 1491 O O . THR A 1 261 ? 288.799 224.553 207.283 1.00 19.40 245 THR A O 1
ATOM 1495 N N . ILE A 1 262 ? 286.698 225.329 207.477 1.00 19.11 246 ILE A N 1
ATOM 1496 C CA . ILE A 1 262 ? 286.448 224.688 208.756 1.00 18.90 246 ILE A CA 1
ATOM 1497 C C . ILE A 1 262 ? 285.425 223.578 208.616 1.00 18.69 246 ILE A C 1
ATOM 1498 O O . ILE A 1 262 ? 284.309 223.799 208.146 1.00 18.79 246 ILE A O 1
ATOM 1503 N N . VAL A 1 263 ? 285.807 222.377 209.029 1.00 18.70 247 VAL A N 1
ATOM 1504 C CA . VAL A 1 263 ? 284.928 221.223 208.927 1.00 18.39 247 VAL A CA 1
ATOM 1505 C C . VAL A 1 263 ? 284.399 220.830 210.292 1.00 18.49 247 VAL A C 1
ATOM 1506 O O . VAL A 1 263 ? 285.167 220.649 211.236 1.00 18.66 247 VAL A O 1
ATOM 1510 N N . SER A 1 264 ? 283.087 220.676 210.394 1.00 18.25 248 SER A N 1
ATOM 1511 C CA . SER A 1 264 ? 282.478 220.303 211.659 1.00 18.42 248 SER A CA 1
ATOM 1512 C C . SER A 1 264 ? 281.392 219.246 211.465 1.00 18.35 248 SER A C 1
ATOM 1513 O O . SER A 1 264 ? 280.866 219.082 210.363 1.00 18.34 248 SER A O 1
ATOM 1515 N N . ASN A 1 265 ? 281.065 218.519 212.548 1.00 18.73 249 ASN A N 1
ATOM 1516 C CA . ASN A 1 265 ? 280.036 217.482 212.556 1.00 18.53 249 ASN A CA 1
ATOM 1517 C C . ASN A 1 265 ? 278.634 218.098 212.500 1.00 18.95 249 ASN A C 1
ATOM 1518 O O . ASN A 1 265 ? 278.359 219.071 213.205 1.00 19.17 249 ASN A O 1
ATOM 1523 N N . CYS A 1 266 ? 277.712 217.477 211.730 1.00 18.75 250 CYS A N 1
ATOM 1524 C CA . CYS A 1 266 ? 276.296 217.845 211.750 1.00 18.95 250 CYS A CA 1
ATOM 1525 C C . CYS A 1 266 ? 275.463 216.640 212.178 1.00 19.44 250 CYS A C 1
ATOM 1526 O O . CYS A 1 266 ? 275.127 215.772 211.366 1.00 19.13 250 CYS A O 1
ATOM 1529 N N . THR A 1 267 ? 275.181 216.542 213.486 1.00 19.71 251 THR A N 1
ATOM 1530 C CA . THR A 1 267 ? 274.572 215.323 214.023 1.00 20.00 251 THR A CA 1
ATOM 1531 C C . THR A 1 267 ? 273.219 215.457 214.729 1.00 20.13 251 THR A C 1
ATOM 1532 O O . THR A 1 267 ? 272.532 214.451 214.905 1.00 20.07 251 THR A O 1
ATOM 1534 N N . ASP A 1 268 ? 272.817 216.658 215.148 1.00 20.11 252 ASP A N 1
ATOM 1535 C CA . ASP A 1 268 ? 271.567 216.754 215.900 1.00 20.17 252 ASP A CA 1
ATOM 1536 C C . ASP A 1 268 ? 270.535 217.734 215.324 1.00 20.02 252 ASP A C 1
ATOM 1537 O O . ASP A 1 268 ? 269.722 217.345 214.483 1.00 19.99 252 ASP A O 1
ATOM 1539 N N . GLN A 1 269 ? 270.526 218.986 215.778 1.00 20.32 253 GLN A N 1
ATOM 1540 C CA . GLN A 1 269 ? 269.478 219.900 215.327 1.00 20.20 253 GLN A CA 1
ATOM 1541 C C . GLN A 1 269 ? 269.607 220.274 213.851 1.00 19.93 253 GLN A C 1
ATOM 1542 O O . GLN A 1 269 ? 268.593 220.374 213.162 1.00 19.87 253 GLN A O 1
ATOM 1544 N N . CYS A 1 270 ? 270.849 220.452 213.352 1.00 19.79 254 CYS A N 1
ATOM 1545 C CA . CYS A 1 270 ? 271.095 220.752 211.941 1.00 19.43 254 CYS A CA 1
ATOM 1546 C C . CYS A 1 270 ? 270.884 219.495 211.105 1.00 19.27 254 CYS A C 1
ATOM 1547 O O . CYS A 1 270 ? 270.486 219.560 209.944 1.00 19.16 254 CYS A O 1
ATOM 1550 N N . ALA A 1 271 ? 271.118 218.336 211.719 1.00 19.29 255 ALA A N 1
ATOM 1551 C CA . ALA A 1 271 ? 270.952 217.065 211.034 1.00 19.21 255 ALA A CA 1
ATOM 1552 C C . ALA A 1 271 ? 269.495 216.893 210.654 1.00 19.02 255 ALA A C 1
ATOM 1553 O O . ALA A 1 271 ? 269.166 216.378 209.586 1.00 19.04 255 ALA A O 1
ATOM 1555 N N . SER A 1 272 ? 268.614 217.412 211.495 1.00 19.26 256 SER A N 1
ATOM 1556 C CA . SER A 1 272 ? 267.182 217.345 211.264 1.00 18.86 256 SER A CA 1
ATOM 1557 C C . SER A 1 272 ? 266.771 218.101 210.008 1.00 18.90 256 SER A C 1
ATOM 1558 O O . SER A 1 272 ? 265.648 217.946 209.527 1.00 18.93 256 SER A O 1
ATOM 1560 N N . TYR A 1 273 ? 267.649 218.966 209.507 1.00 18.89 257 TYR A N 1
ATOM 1561 C CA . TYR A 1 273 ? 267.344 219.780 208.346 1.00 18.68 257 TYR A CA 1
ATOM 1562 C C . TYR A 1 273 ? 268.020 219.264 207.073 1.00 18.44 257 TYR A C 1
ATOM 1563 O O . TYR A 1 273 ? 267.789 219.809 205.993 1.00 18.48 257 TYR A O 1
ATOM 1572 N N . VAL A 1 274 ? 268.894 218.259 207.194 1.00 18.43 258 VAL A N 1
ATOM 1573 C CA . VAL A 1 274 ? 269.643 217.779 206.030 1.00 17.85 258 VAL A CA 1
ATOM 1574 C C . VAL A 1 274 ? 269.591 216.267 205.834 1.00 18.01 258 VAL A C 1
ATOM 1575 O O . VAL A 1 274 ? 269.925 215.772 204.758 1.00 18.13 258 VAL A O 1
ATOM 1579 N N . ASP A 1 275 ? 269.208 215.532 206.872 1.00 18.02 259 ASP A N 1
ATOM 1580 C CA . ASP A 1 275 ? 269.251 214.077 206.839 1.00 17.89 259 ASP A CA 1
ATOM 1581 C C . ASP A 1 275 ? 268.050 213.501 206.085 1.00 17.65 259 ASP A C 1
ATOM 1582 O O . ASP A 1 275 ? 266.912 213.636 206.540 1.00 17.93 259 ASP A O 1
ATOM 1584 N N . ASN A 1 276 ? 268.313 212.915 204.900 1.00 17.63 260 ASN A N 1
ATOM 1585 C CA . ASN A 1 276 ? 267.292 212.368 203.999 1.00 17.50 260 ASN A CA 1
ATOM 1586 C C . ASN A 1 276 ? 267.665 210.936 203.617 1.00 17.37 260 ASN A C 1
ATOM 1587 O O . ASN A 1 276 ? 266.897 210.227 202.963 1.00 17.23 260 ASN A O 1
#

Solvent-accessible surface area: 11131 Å² total; per-residue (Å²): 52,76,98,96,85,117,108,50,10,51,144,93,65,92,13,0,56,64,16,0,67,64,38,9,129,141,42,74,107,127,24,75,40,40,27,41,18,38,2,0,27,58,133,43,2,22,27,37,81,100,138,78,82,121,99,14,67,9,62,126,2,108,0,0,1,10,18,32,49,121,146,52,143,66,23,24,0,2,0,89,16,137,66,20,7,0,9,10,16,16,21,180,59,18,62,54,59,6,5,5,3,0,0,86,58,77,30,61,38,39,54,109,64,68,54,90,21,125,44,27,64,98,53,121,30,90,34,119,23,38,14,0,16,94,51,31,146,110,16,16,92,52,9,12,1,3,4,16,74,95,76,20,0,1,2,16,30,58,38,63,67,46,144,20,65,14,86,7,56,40,88,23,49,0,4,31,60,42,36,12,0,3,5,101,96,58,42,46,9,96,0,60,34,82,113,72,62,37,88,13,47,106,9,89,81,74,34,15,81,178,32,62,180

Nearest PDB structures (foldseek):
  7usb-assembly1_A  TM=1.005E+00  e=5.259E-46  unidentified human coronavirus
  7us9-assembly1_A  TM=9.505E-01  e=1.628E-22  unidentified human coronavirus
  8fr7-assembly1_B  TM=6.810E-01  e=3.553E-09  Human coronavirus NL63
  6jx7-assembly1_C  TM=6.940E-01  e=5.574E-07  Feline infectious peritonitis virus
  8xki-assembly1_B  TM=4.578E-01  e=2.204E-04  Severe acute respiratory syndrome coronavirus 2